Protein AF-0000000081035512 (afdb_homodimer)

Foldseek 3Di:
DQAAQADDDDQFDPVLLVVLCVLCVVLVVPQQVSLLVLLLVLCQVPVVQCVLPVLCPPPHDSVSLSPDPVNSVVSNVVSVLVVQLSVCSVPVVSNLVSLLVVLVCCCPPRNGDLVSLSSSLQSVCCSRPNPDPSSSNSSNSSSNSSVVND/DQAAQADDDDQFDPVLLVVLCVLLVVLVVPQQVSLLVLLLVLCQVPVVQCVLPVVCPPPHDSVSLSPDPVNSVVSNVVSVLVVQLSVCSVPVPSNLVSLLVVLCCCCPPRNGDLVSLSSSLQSVCCSRPNPDPSSSNSSNSSSNSSVVND

InterPro domains:
  IPR000971 Globin [PF00042] (37-129)
  IPR000971 Globin [PS01033] (11-150)
  IPR009050 Globin-like superfamily [SSF46458] (9-150)
  IPR012292 Globin/Protoglobin [G3DSA:1.10.490.10] (2-150)
  IPR013314 Globin, lamprey/hagfish type [PR01906] (2-17)
  IPR013314 Globin, lamprey/hagfish type [PR01906] (19-32)
  IPR013314 Globin, lamprey/hagfish type [PR01906] (41-57)
  IPR013314 Globin, lamprey/hagfish type [PR01906] (65-80)
  IPR013314 Globin, lamprey/hagfish type [PR01906] (81-99)
  IPR013314 Globin, lamprey/hagfish type [PR01906] (102-120)
  IPR013314 Globin, lamprey/hagfish type [PR01906] (131-150)
  IPR013314 Globin, lamprey/hagfish type [PTHR46783] (10-129)

Solvent-accessible surface area (backbone atoms only — not comparable to full-atom values): 16268 Å² total; per-residue (Å²): 104,84,71,44,51,66,83,84,76,81,80,80,48,74,69,42,49,53,51,42,52,62,45,43,47,67,47,57,77,38,37,72,62,44,17,36,51,51,49,42,51,39,41,72,74,38,58,77,62,46,74,64,33,73,89,52,62,90,53,86,44,66,68,51,42,69,70,32,67,68,47,45,52,51,16,45,54,52,46,48,52,51,48,50,42,66,73,21,68,90,36,62,67,60,34,47,52,57,37,31,52,52,17,38,46,40,40,71,73,54,60,50,67,72,69,52,50,54,55,46,38,50,51,48,33,51,73,54,43,63,88,37,52,54,48,29,49,52,42,17,53,51,28,22,47,27,53,71,46,80,104,84,70,46,50,69,84,82,76,81,80,79,48,72,68,41,48,52,51,41,51,60,46,43,47,66,46,57,76,38,37,72,62,43,16,35,51,51,48,43,51,40,41,71,76,36,59,76,61,44,74,64,34,74,88,51,62,90,53,84,44,66,67,52,42,71,70,30,67,66,47,46,53,50,14,44,53,52,46,48,53,51,48,51,42,65,73,22,67,90,37,61,67,62,34,48,52,55,36,32,55,52,17,39,46,40,40,72,74,53,59,48,69,72,68,52,50,54,53,46,39,48,50,48,33,51,72,56,43,62,87,38,54,53,47,28,48,52,41,17,52,52,27,23,47,28,52,74,45,81

Secondary structure (DSSP, 8-state):
----SSS--PPPPHHHHHHHHHHHHHHHHTHHHHHHHHHHHHHHH-GGGGGG-GGGTT--SHHHHHH-HHHHHHHHHHHHHHHHHHHTTT-HHHHHHHHHHHHHHIIIII---THHHHHHHHHHHHHHHTT-HHHHHHHHHHHHHHHHT-/----SSS--PPPPHHHHHHHHHHHHHHHHTHHHHHHHHHHHHHHH-GGGGGG-GGGTT--SHHHHHH-HHHHHHHHHHHHHHHHHHHTTT-HHHHHHHHHHHHHHIIIII---THHHHHHHHHHHHHHHTT-HHHHHHHHHHHHHHHHT-

Structure (mmCIF, N/CA/C/O backbone):
data_AF-0000000081035512-model_v1
#
loop_
_entity.id
_entity.type
_entity.pdbx_description
1 polymer Globin
#
loop_
_atom_site.group_PDB
_atom_site.id
_atom_site.type_symbol
_atom_site.label_atom_id
_atom_site.label_alt_id
_atom_site.label_comp_id
_atom_site.label_asym_id
_atom_site.label_entity_id
_atom_site.label_seq_id
_atom_site.pdbx_PDB_ins_code
_atom_site.Cartn_x
_atom_site.Cartn_y
_atom_site.Cartn_z
_atom_site.occupancy
_atom_site.B_iso_or_equiv
_atom_site.auth_seq_id
_atom_site.auth_comp_id
_atom_site.auth_asym_id
_atom_site.auth_atom_id
_atom_site.pdbx_PDB_model_num
ATOM 1 N N . MET A 1 1 ? -5.707 25.703 12.594 1 67.69 1 MET A N 1
ATOM 2 C CA . MET A 1 1 ? -5.578 25.25 13.977 1 67.69 1 MET A CA 1
ATOM 3 C C . MET A 1 1 ? -4.434 24.266 14.125 1 67.69 1 MET A C 1
ATOM 5 O O . MET A 1 1 ? -4.125 23.516 13.188 1 67.69 1 MET A O 1
ATOM 9 N N . PRO A 1 2 ? -3.811 24.344 15.32 1 86.81 2 PRO A N 1
ATOM 10 C CA . PRO A 1 2 ? -2.725 23.391 15.5 1 86.81 2 PRO A CA 1
ATOM 11 C C . PRO A 1 2 ? -3.201 21.938 15.414 1 86.81 2 PRO A C 1
ATOM 13 O O . PRO A 1 2 ? -4.309 21.625 15.859 1 86.81 2 PRO A O 1
ATOM 16 N N . ILE A 1 3 ? -2.484 21.188 14.758 1 95.56 3 ILE A N 1
ATOM 17 C CA . ILE A 1 3 ? -2.781 19.75 14.672 1 95.56 3 ILE A CA 1
ATOM 18 C C . ILE A 1 3 ? -2.652 19.125 16.047 1 95.56 3 ILE A C 1
ATOM 20 O O . ILE A 1 3 ? -1.672 19.359 16.766 1 95.56 3 ILE A O 1
ATOM 24 N N . VAL A 1 4 ? -3.629 18.344 16.422 1 95.81 4 VAL A N 1
ATOM 25 C CA . VAL A 1 4 ? -3.635 17.703 17.734 1 95.81 4 VAL A CA 1
ATOM 26 C C . VAL A 1 4 ? -3.611 16.188 17.562 1 95.81 4 VAL A C 1
ATOM 28 O O . VAL A 1 4 ? -3.969 15.664 16.5 1 95.81 4 VAL A O 1
ATOM 31 N N . ASP A 1 5 ? -3.168 15.469 18.625 1 95.62 5 ASP A N 1
ATOM 32 C CA . ASP A 1 5 ? -3.117 14.008 18.562 1 95.62 5 ASP A CA 1
ATOM 33 C C . ASP A 1 5 ? -3.854 13.391 19.75 1 95.62 5 ASP A C 1
ATOM 35 O O . ASP A 1 5 ? -3.697 12.203 20.031 1 95.62 5 ASP A O 1
ATOM 39 N N . SER A 1 6 ? -4.523 14.211 20.5 1 94.25 6 SER A N 1
ATOM 40 C CA . SER A 1 6 ? -5.352 13.758 21.609 1 94.25 6 SER A CA 1
ATOM 41 C C . SER A 1 6 ? -6.672 14.516 21.656 1 94.25 6 SER A C 1
ATOM 43 O O . SER A 1 6 ? -6.816 15.562 21.016 1 94.25 6 SER A O 1
ATOM 45 N N . GLY A 1 7 ? -7.574 13.852 22.266 1 93.19 7 GLY A N 1
ATOM 46 C CA . GLY A 1 7 ? -8.891 14.469 22.297 1 93.19 7 GLY A CA 1
ATOM 47 C C . GLY A 1 7 ? -9.758 14.094 21.109 1 93.19 7 GLY A C 1
ATOM 48 O O . GLY A 1 7 ? -9.719 12.953 20.641 1 93.19 7 GLY A O 1
ATOM 49 N N . SER A 1 8 ? -10.695 14.984 20.766 1 91.06 8 SER A N 1
ATOM 50 C CA . SER A 1 8 ? -11.594 14.781 19.641 1 91.06 8 SER A CA 1
ATOM 51 C C . SER A 1 8 ? -11.734 16.047 18.797 1 91.06 8 SER A C 1
ATOM 53 O O . SER A 1 8 ? -11.5 17.156 19.297 1 91.06 8 SER A O 1
ATOM 55 N N . VAL A 1 9 ? -11.898 15.781 17.562 1 90.31 9 VAL A N 1
ATOM 56 C CA . VAL A 1 9 ? -12.227 16.891 16.688 1 90.31 9 VAL A CA 1
ATOM 57 C C . VAL A 1 9 ? -13.625 16.703 16.094 1 90.31 9 VAL A C 1
ATOM 59 O O . VAL A 1 9 ? -14.133 15.57 16.062 1 90.31 9 VAL A O 1
ATOM 62 N N . ALA A 1 10 ? -14.219 17.859 15.734 1 92.19 10 ALA A N 1
ATOM 63 C CA . ALA A 1 10 ? -15.539 17.781 15.109 1 92.19 10 ALA A CA 1
ATOM 64 C C . ALA A 1 10 ? -15.484 17 13.797 1 92.19 10 ALA A C 1
ATOM 66 O O . ALA A 1 10 ? -14.453 17 13.117 1 92.19 10 ALA A O 1
ATOM 67 N N . PRO A 1 11 ? -16.625 16.375 13.461 1 93.94 11 PRO A N 1
ATOM 68 C CA . PRO A 1 11 ? -16.656 15.703 12.156 1 93.94 11 PRO A CA 1
ATOM 69 C C . PRO A 1 11 ? -16.469 16.688 10.992 1 93.94 11 PRO A C 1
ATOM 71 O O . PRO A 1 11 ? -16.844 17.859 11.102 1 93.94 11 PRO A O 1
ATOM 74 N N . LEU A 1 12 ? -15.922 16.188 9.992 1 96.94 12 LEU A N 1
ATOM 75 C CA . LEU A 1 12 ? -15.773 17 8.789 1 96.94 12 LEU A CA 1
ATOM 76 C C . LEU A 1 12 ? -17.141 17.266 8.141 1 96.94 12 LEU A C 1
ATOM 78 O O . LEU A 1 12 ? -17.953 16.344 8.008 1 96.94 12 LEU A O 1
ATOM 82 N N . SER A 1 13 ? -17.359 18.5 7.793 1 97.25 13 SER A N 1
ATOM 83 C CA . SER A 1 13 ? -18.547 18.812 7.027 1 97.25 13 SER A CA 1
ATOM 84 C C . SER A 1 13 ? -18.422 18.375 5.578 1 97.25 13 SER A C 1
ATOM 86 O O . SER A 1 13 ? -17.312 18.062 5.113 1 97.25 13 SER A O 1
ATOM 88 N N . ALA A 1 14 ? -19.547 18.344 4.879 1 97.5 14 ALA A N 1
ATOM 89 C CA . ALA A 1 14 ? -19.547 18 3.459 1 97.5 14 ALA A CA 1
ATOM 90 C C . ALA A 1 14 ? -18.672 18.969 2.666 1 97.5 14 ALA A C 1
ATOM 92 O O . ALA A 1 14 ? -17.953 18.562 1.749 1 97.5 14 ALA A O 1
ATOM 93 N N . ALA A 1 15 ? -18.75 20.219 3.023 1 97.94 15 ALA A N 1
ATOM 94 C CA . ALA A 1 15 ? -17.969 21.25 2.34 1 97.94 15 ALA A CA 1
ATOM 95 C C . ALA A 1 15 ? -16.484 21.047 2.594 1 97.94 15 ALA A C 1
ATOM 97 O O . ALA A 1 15 ? -15.664 21.203 1.679 1 97.94 15 ALA A O 1
ATOM 98 N N . GLU A 1 16 ? -16.094 20.781 3.77 1 97.69 16 GLU A N 1
ATOM 99 C CA . GLU A 1 16 ? -14.688 20.516 4.102 1 97.69 16 GLU A CA 1
ATOM 100 C C . GLU A 1 16 ? -14.156 19.312 3.334 1 97.69 16 GLU A C 1
ATOM 102 O O . GLU A 1 16 ? -13.055 19.344 2.787 1 97.69 16 GLU A O 1
ATOM 107 N N . LYS A 1 17 ? -14.977 18.281 3.258 1 98.19 17 LYS A N 1
ATOM 108 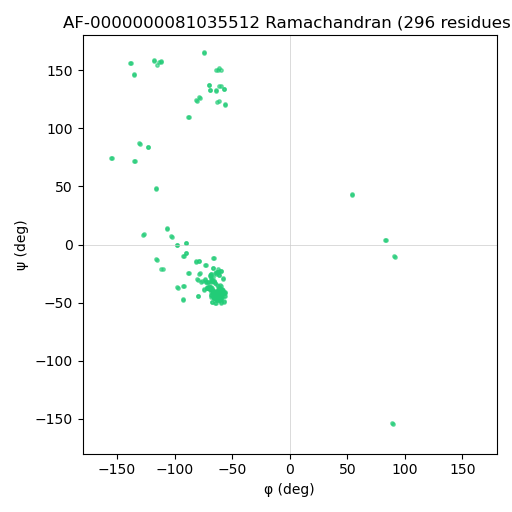C CA . LYS A 1 17 ? -14.562 17.078 2.549 1 98.19 17 LYS A CA 1
ATOM 109 C C . LYS A 1 17 ? -14.32 17.359 1.07 1 98.19 17 LYS A C 1
ATOM 111 O O . LYS A 1 17 ? -13.336 16.891 0.495 1 98.19 17 LYS A O 1
ATOM 116 N N . THR A 1 18 ? -15.188 18.078 0.516 1 98.19 18 THR A N 1
ATOM 117 C CA . THR A 1 18 ? -15.039 18.438 -0.888 1 98.19 18 THR A CA 1
ATOM 118 C C . THR A 1 18 ? -13.75 19.234 -1.107 1 98.19 18 THR A C 1
ATOM 120 O O . THR A 1 18 ? -13.008 18.969 -2.057 1 98.19 18 THR A O 1
ATOM 123 N N . LYS A 1 19 ? -13.492 20.156 -0.242 1 98.31 19 LYS A N 1
ATOM 124 C CA . LYS A 1 19 ? -12.289 20.984 -0.348 1 98.31 19 LYS A CA 1
ATOM 125 C C . LYS A 1 19 ? -11.031 20.141 -0.147 1 98.31 19 LYS A C 1
ATOM 127 O O . LYS A 1 19 ? -10.031 20.344 -0.848 1 98.31 19 LYS A O 1
ATOM 132 N N . ILE A 1 20 ? -11.062 19.266 0.793 1 98.44 20 ILE A N 1
ATOM 133 C CA . ILE A 1 20 ? -9.93 18.375 1.062 1 98.44 20 ILE A CA 1
ATOM 134 C C . ILE A 1 20 ? -9.633 17.531 -0.173 1 98.44 20 ILE A C 1
ATOM 136 O O . ILE A 1 20 ? -8.484 17.438 -0.609 1 98.44 20 ILE A O 1
ATOM 140 N N . ARG A 1 21 ? -10.672 16.953 -0.759 1 98.25 21 ARG A N 1
ATOM 141 C CA . ARG A 1 21 ? -10.492 16.141 -1.953 1 98.25 21 ARG A CA 1
ATOM 142 C C . ARG A 1 21 ? -9.914 16.969 -3.1 1 98.25 21 ARG A C 1
ATOM 144 O O . ARG A 1 21 ? -9.047 16.5 -3.832 1 98.25 21 ARG A O 1
ATOM 151 N N . SER A 1 22 ? -10.359 18.125 -3.203 1 98.38 22 SER A N 1
ATOM 152 C CA . SER A 1 22 ? -9.883 19 -4.27 1 98.38 22 SER A CA 1
ATOM 153 C C . SER A 1 22 ? -8.414 19.359 -4.078 1 98.38 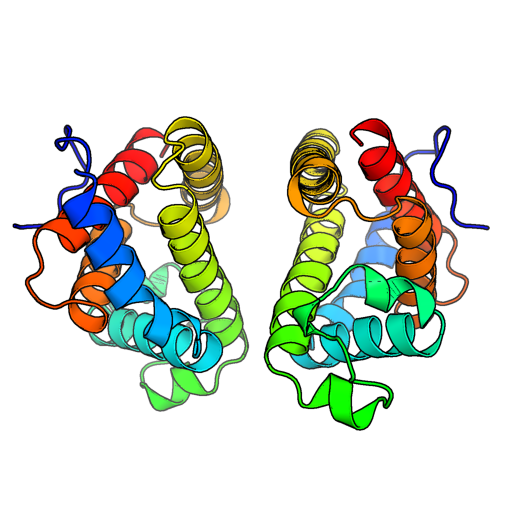22 SER A C 1
ATOM 155 O O . SER A 1 22 ? -7.652 19.422 -5.047 1 98.38 22 SER A O 1
ATOM 157 N N . ALA A 1 23 ? -8.016 19.609 -2.871 1 98.38 23 ALA A N 1
ATOM 158 C CA . ALA A 1 23 ? -6.633 19.969 -2.568 1 98.38 23 ALA A CA 1
ATOM 159 C C . ALA A 1 23 ? -5.711 18.766 -2.699 1 98.38 23 ALA A C 1
ATOM 161 O O . ALA A 1 23 ? -4.547 18.906 -3.082 1 98.38 23 ALA A O 1
ATOM 162 N N . TRP A 1 24 ? -6.203 17.594 -2.398 1 98.44 24 TRP A N 1
ATOM 163 C CA . TRP A 1 24 ? -5.41 16.359 -2.361 1 98.44 24 TRP A CA 1
ATOM 164 C C . TRP A 1 24 ? -5.207 15.805 -3.766 1 98.44 24 TRP A C 1
ATOM 166 O O . TRP A 1 24 ? -4.156 15.227 -4.062 1 98.44 24 TRP A O 1
ATOM 176 N N . ALA A 1 25 ? -6.109 16.016 -4.652 1 97.5 25 ALA A N 1
ATOM 177 C CA . ALA A 1 25 ? -6.148 15.367 -5.961 1 97.5 25 ALA A CA 1
ATOM 178 C C . ALA A 1 25 ? -4.863 15.625 -6.742 1 97.5 25 ALA A C 1
ATOM 180 O O . ALA A 1 25 ? -4.223 14.695 -7.223 1 97.5 25 ALA A O 1
ATOM 181 N N . PRO A 1 26 ? -4.398 16.875 -6.84 1 97.25 26 PRO A N 1
ATOM 182 C CA . PRO A 1 26 ? -3.164 17.109 -7.594 1 97.25 26 PRO A CA 1
ATOM 183 C C . PRO A 1 26 ? -1.937 16.5 -6.914 1 97.25 26 PRO A C 1
ATOM 185 O O . PRO A 1 26 ? -0.984 16.109 -7.594 1 97.25 26 PRO A O 1
ATOM 188 N N . VAL A 1 27 ? -1.918 16.406 -5.625 1 97.56 27 VAL A N 1
ATOM 189 C CA . VAL A 1 27 ? -0.812 15.805 -4.879 1 97.56 27 VAL A CA 1
ATOM 190 C C . VAL A 1 27 ? -0.732 14.312 -5.176 1 97.56 27 VAL A C 1
ATOM 192 O O . VAL A 1 27 ? 0.337 13.797 -5.512 1 97.56 27 VAL A O 1
ATOM 195 N N . TYR A 1 28 ? -1.875 13.695 -5.16 1 96.44 28 TYR A N 1
ATOM 196 C CA . TYR A 1 28 ? -1.886 12.242 -5.332 1 96.44 28 TYR A CA 1
ATOM 197 C C . TYR A 1 28 ? -1.725 11.867 -6.801 1 96.44 28 TYR A C 1
ATOM 199 O O . TYR A 1 28 ? -1.247 10.781 -7.121 1 96.44 28 TYR A O 1
ATOM 207 N N . SER A 1 29 ? -2.121 12.781 -7.734 1 94.69 29 SER A N 1
ATOM 208 C CA . SER A 1 29 ? -1.877 12.523 -9.148 1 94.69 29 SER A CA 1
ATOM 209 C C . SER A 1 29 ? -0.385 12.414 -9.438 1 94.69 29 SER A C 1
ATOM 211 O O . SER A 1 29 ? 0.014 11.797 -10.43 1 94.69 29 SER A O 1
ATOM 213 N N . ASN A 1 30 ? 0.429 13.023 -8.57 1 94.81 30 ASN A N 1
ATOM 214 C CA . ASN A 1 30 ? 1.885 12.93 -8.617 1 94.81 30 ASN A CA 1
ATOM 215 C C . ASN A 1 30 ? 2.443 12.242 -7.379 1 94.81 30 ASN A C 1
ATOM 217 O O . ASN A 1 30 ? 3.412 12.719 -6.781 1 94.81 30 ASN A O 1
ATOM 221 N N . TYR A 1 31 ? 1.834 11.117 -7.074 1 93.38 31 TYR A N 1
ATOM 222 C CA . TYR A 1 31 ? 2.053 10.5 -5.77 1 93.38 31 TYR A CA 1
ATOM 223 C C . TYR A 1 31 ? 3.521 10.141 -5.574 1 93.38 31 TYR A C 1
ATOM 225 O O . TYR A 1 31 ? 4.059 10.281 -4.473 1 93.38 31 TYR A O 1
ATOM 233 N N . GLU A 1 32 ? 4.258 9.719 -6.664 1 91.88 32 GLU A N 1
ATOM 234 C CA . GLU A 1 32 ? 5.652 9.312 -6.523 1 91.88 32 GLU A CA 1
ATOM 235 C C . GLU A 1 32 ? 6.527 10.484 -6.09 1 91.88 32 GLU A C 1
ATOM 237 O O . GLU A 1 32 ? 7.25 10.383 -5.094 1 91.88 32 GLU A O 1
ATOM 242 N N . THR A 1 33 ? 6.375 11.57 -6.816 1 94.31 33 THR A N 1
ATOM 243 C CA . THR A 1 33 ? 7.191 12.742 -6.52 1 94.31 33 THR A CA 1
ATOM 244 C C . THR A 1 33 ? 6.699 13.438 -5.254 1 94.31 33 THR A C 1
ATOM 246 O O . THR A 1 33 ? 7.5 13.836 -4.41 1 94.31 33 THR A O 1
ATOM 249 N N . SER A 1 34 ? 5.395 13.5 -5.062 1 96.94 34 SER A N 1
ATOM 250 C CA . SER A 1 34 ? 4.82 14.172 -3.902 1 96.94 34 SER A CA 1
ATOM 251 C C . SER A 1 34 ? 5.176 13.445 -2.609 1 96.94 34 SER A C 1
ATOM 253 O O . SER A 1 34 ? 5.523 14.078 -1.61 1 96.94 34 SER A O 1
ATOM 255 N N . GLY A 1 35 ? 5.098 12.156 -2.668 1 97.5 35 GLY A N 1
ATOM 256 C CA . GLY A 1 35 ? 5.449 11.375 -1.493 1 97.5 35 GLY A CA 1
ATOM 257 C C . GLY A 1 35 ? 6.891 11.57 -1.059 1 97.5 35 GLY A C 1
ATOM 258 O O . GLY A 1 35 ? 7.164 11.789 0.123 1 97.5 35 GLY A O 1
ATOM 259 N N . VAL A 1 36 ? 7.738 11.531 -1.995 1 97 36 VAL A N 1
ATOM 260 C CA . VAL A 1 36 ? 9.156 11.695 -1.7 1 97 36 VAL A CA 1
ATOM 261 C C . VAL A 1 36 ? 9.414 13.102 -1.163 1 97 36 VAL A C 1
ATOM 263 O O . VAL A 1 36 ? 10.117 13.273 -0.163 1 97 36 VAL A O 1
ATOM 266 N N . ASP A 1 37 ? 8.828 14.07 -1.786 1 97.5 37 ASP A N 1
ATOM 267 C CA . ASP A 1 37 ? 9.008 15.453 -1.349 1 97.5 37 ASP A CA 1
ATOM 268 C C . ASP A 1 37 ? 8.539 15.641 0.093 1 97.5 37 ASP A C 1
ATOM 270 O O . ASP A 1 37 ? 9.211 16.297 0.889 1 97.5 37 ASP A O 1
ATOM 274 N N . ILE A 1 38 ? 7.465 15.07 0.442 1 98 38 ILE A N 1
ATOM 275 C CA . ILE A 1 38 ? 6.906 15.172 1.786 1 98 38 ILE A CA 1
ATOM 276 C C . ILE A 1 38 ? 7.848 14.516 2.789 1 98 38 ILE A C 1
ATOM 278 O O . ILE A 1 38 ? 8.18 15.102 3.82 1 98 38 ILE A O 1
ATOM 282 N N . LEU A 1 39 ? 8.312 13.359 2.449 1 97.62 39 LEU A N 1
ATOM 283 C CA . LEU A 1 39 ? 9.164 12.625 3.379 1 97.62 39 LEU A CA 1
ATOM 284 C C . LEU A 1 39 ? 10.523 13.305 3.525 1 97.62 39 LEU A C 1
ATOM 286 O O . LEU A 1 39 ? 11.062 13.398 4.633 1 97.62 39 LEU A O 1
ATOM 290 N N . VAL A 1 40 ? 11 13.812 2.492 1 97.31 40 VAL A N 1
ATOM 291 C CA . VAL A 1 40 ? 12.273 14.523 2.525 1 97.31 40 VAL A CA 1
ATOM 292 C C . VAL A 1 40 ? 12.141 15.781 3.375 1 97.31 40 VAL A C 1
ATOM 294 O O . VAL A 1 40 ? 12.992 16.062 4.215 1 97.31 40 VAL A O 1
ATOM 297 N N . LYS A 1 41 ? 11.102 16.5 3.172 1 97.25 41 LYS A N 1
ATOM 298 C CA . LYS A 1 41 ? 10.852 17.688 3.98 1 97.25 41 LYS A CA 1
ATOM 299 C C . LYS A 1 41 ? 10.719 17.328 5.457 1 97.25 41 LYS A C 1
ATOM 301 O O . LYS A 1 41 ? 11.219 18.062 6.324 1 97.25 41 LYS A O 1
ATOM 306 N N . PHE A 1 42 ? 10.125 16.25 5.742 1 97.5 42 PHE A N 1
ATOM 307 C CA . PHE A 1 42 ? 9.977 15.773 7.109 1 97.5 42 PHE A CA 1
ATOM 308 C C . PHE A 1 42 ? 11.344 15.523 7.746 1 97.5 42 PHE A C 1
ATOM 310 O O . PHE A 1 42 ? 11.633 16.047 8.828 1 97.5 42 PHE A O 1
ATOM 317 N N . PHE A 1 43 ? 12.211 14.875 7.062 1 96.44 43 PHE A N 1
ATOM 318 C CA . PHE A 1 43 ? 13.5 14.516 7.637 1 96.44 43 PHE A CA 1
ATOM 319 C C . PHE A 1 43 ? 14.43 15.727 7.684 1 96.44 43 PHE A C 1
ATOM 321 O O . PHE A 1 43 ? 15.258 15.844 8.586 1 96.44 43 PHE A O 1
ATOM 328 N N . THR A 1 44 ? 14.258 16.578 6.734 1 94.31 44 THR A N 1
ATOM 329 C CA . THR A 1 44 ? 15.094 17.781 6.742 1 94.31 44 THR A CA 1
ATOM 330 C C . THR A 1 44 ? 14.672 18.719 7.871 1 94.31 44 THR A C 1
ATOM 332 O O . THR A 1 44 ? 15.523 19.391 8.477 1 94.31 44 THR A O 1
ATOM 335 N N . SER A 1 45 ? 13.461 18.75 8.195 1 94.12 45 SER A N 1
ATOM 336 C CA . SER A 1 45 ? 12.969 19.625 9.25 1 94.12 45 SER A CA 1
ATOM 337 C C . SER A 1 45 ? 13.062 18.969 10.617 1 94.12 45 SER A C 1
ATOM 339 O O . SER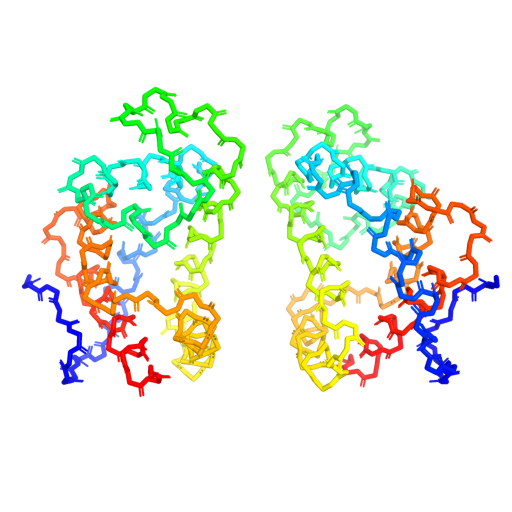 A 1 45 ? 13.078 19.641 11.648 1 94.12 45 SER A O 1
ATOM 341 N N . THR A 1 46 ? 13.07 17.688 10.656 1 95.25 46 THR A N 1
ATOM 342 C CA . THR A 1 46 ? 13.117 16.906 11.891 1 95.25 46 THR A CA 1
ATOM 343 C C . THR A 1 46 ? 14.133 15.781 11.789 1 95.25 46 THR A C 1
ATOM 345 O O . THR A 1 46 ? 13.766 14.602 11.812 1 95.25 46 THR A O 1
ATOM 348 N N . PRO A 1 47 ? 15.438 16.078 11.797 1 93.56 47 PRO A N 1
ATOM 349 C CA . PRO A 1 47 ? 16.469 15.062 11.586 1 93.56 47 PRO A CA 1
ATOM 350 C C . PRO A 1 47 ? 16.453 13.977 12.656 1 93.56 47 PRO A C 1
ATOM 352 O O . PRO A 1 47 ? 16.797 12.828 12.375 1 93.56 47 PRO A O 1
ATOM 355 N N . ALA A 1 48 ? 15.977 14.297 13.852 1 93.81 48 ALA A N 1
ATOM 356 C CA . ALA A 1 48 ? 15.938 13.344 14.953 1 93.81 48 ALA A CA 1
ATOM 357 C C . ALA A 1 48 ? 15.016 12.164 14.633 1 93.81 48 ALA A C 1
ATOM 359 O O . ALA A 1 48 ? 15.219 11.055 15.133 1 93.81 48 ALA A O 1
ATOM 360 N N . ALA A 1 49 ? 14.078 12.367 13.734 1 93.75 49 ALA A N 1
ATOM 361 C CA . ALA A 1 49 ? 13.125 11.32 13.367 1 93.75 49 ALA A CA 1
ATOM 362 C C . ALA A 1 49 ? 13.82 10.188 12.609 1 93.75 49 ALA A C 1
ATOM 364 O O . ALA A 1 49 ? 13.367 9.047 12.633 1 93.75 49 ALA A O 1
ATOM 365 N N . GLN A 1 50 ? 14.891 10.492 11.984 1 92.75 50 GLN A N 1
ATOM 366 C CA . GLN A 1 50 ? 15.586 9.523 11.133 1 92.75 50 GLN A CA 1
ATOM 367 C C . GLN A 1 50 ? 16.172 8.383 11.961 1 92.75 50 GLN A C 1
ATOM 369 O O . GLN A 1 50 ? 16.484 7.316 11.43 1 92.75 50 GLN A O 1
ATOM 374 N N . GLU A 1 51 ? 16.344 8.609 13.25 1 91.94 51 GLU A N 1
ATOM 375 C CA . GLU A 1 51 ? 16.906 7.598 14.141 1 91.94 51 GLU A CA 1
ATOM 376 C C . GLU A 1 51 ? 16.031 6.344 14.18 1 91.94 51 GLU A C 1
ATOM 378 O O . GLU A 1 51 ? 16.531 5.25 14.469 1 91.94 51 GLU A O 1
ATOM 383 N N . PHE A 1 52 ? 14.773 6.504 13.836 1 91.94 52 PHE A N 1
ATOM 384 C CA . PHE A 1 52 ? 13.836 5.387 13.891 1 91.94 52 PHE A CA 1
ATOM 385 C C . PHE A 1 52 ? 13.812 4.637 12.562 1 91.94 52 PHE A C 1
ATOM 387 O O . PHE A 1 52 ? 13.094 3.646 12.422 1 91.94 52 PHE A O 1
ATOM 394 N N . PHE A 1 53 ? 14.617 5.066 11.633 1 93 53 PHE A N 1
ATOM 395 C CA . PHE A 1 53 ? 14.672 4.461 10.305 1 93 53 PHE A CA 1
ATOM 396 C C . PHE A 1 53 ? 16.094 3.992 9.984 1 93 53 PHE A C 1
ATOM 398 O O . PHE A 1 53 ? 16.797 4.633 9.211 1 93 53 PHE A O 1
ATOM 405 N N . PRO A 1 54 ? 16.406 2.85 10.422 1 91.19 54 PRO A N 1
ATOM 406 C CA . PRO A 1 54 ? 17.797 2.375 10.258 1 91.19 54 PRO A CA 1
ATOM 407 C C . PRO A 1 54 ? 18.234 2.348 8.797 1 91.19 54 PRO A C 1
ATOM 409 O O . PRO A 1 54 ? 19.406 2.562 8.508 1 91.19 54 PRO A O 1
ATOM 412 N N . LYS A 1 55 ? 17.391 2.16 7.93 1 89.75 55 LYS A N 1
ATOM 413 C CA . LYS A 1 55 ? 17.734 2.074 6.512 1 89.75 55 LYS A CA 1
ATOM 414 C C . LYS A 1 55 ? 18.094 3.447 5.945 1 89.75 55 LYS A C 1
ATOM 416 O O . LYS A 1 55 ? 18.625 3.551 4.84 1 89.75 55 LYS A O 1
ATOM 421 N N . PHE A 1 56 ? 17.703 4.438 6.672 1 92.19 56 PHE A N 1
ATOM 422 C CA . PHE A 1 56 ? 17.938 5.793 6.191 1 92.19 56 PHE A CA 1
ATOM 423 C C . PHE A 1 56 ? 19.188 6.383 6.836 1 92.19 56 PHE A C 1
ATOM 425 O O . PHE A 1 56 ? 19.562 7.523 6.551 1 92.19 56 PHE A O 1
ATOM 432 N N . LYS A 1 57 ? 19.797 5.625 7.668 1 87.62 57 LYS A N 1
ATOM 433 C CA . LYS A 1 57 ? 20.969 6.109 8.406 1 87.62 57 LYS A CA 1
ATOM 434 C C . LYS A 1 57 ? 22.062 6.586 7.457 1 87.62 57 LYS A C 1
ATOM 436 O O . LYS A 1 57 ? 22.344 5.93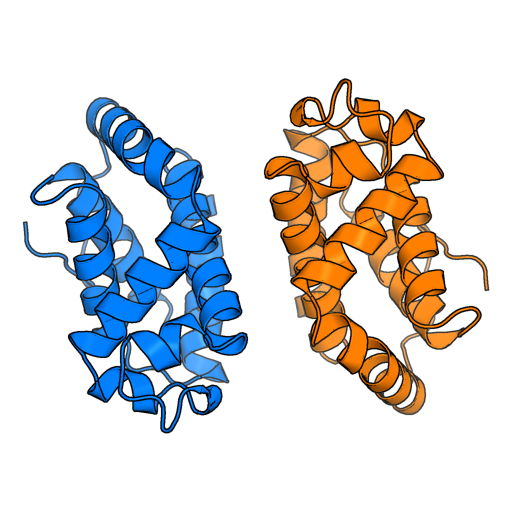4 6.449 1 87.62 57 LYS A O 1
ATOM 441 N N . GLY A 1 58 ? 22.578 7.781 7.824 1 88 58 GLY A N 1
ATOM 442 C CA . GLY A 1 58 ? 23.703 8.312 7.078 1 88 58 GLY A CA 1
ATOM 443 C C . GLY A 1 58 ? 23.297 9.195 5.918 1 88 58 GLY A C 1
ATOM 444 O O . GLY A 1 58 ? 24.141 9.844 5.293 1 88 58 GLY A O 1
ATOM 445 N N . MET A 1 59 ? 22.094 9.188 5.664 1 91.5 59 MET A N 1
ATOM 446 C CA . MET A 1 59 ? 21.594 10.102 4.641 1 91.5 59 MET A CA 1
ATOM 447 C C . MET A 1 59 ? 21.234 11.453 5.246 1 91.5 59 MET A C 1
ATOM 449 O O . MET A 1 59 ? 20.203 11.594 5.914 1 91.5 59 MET A O 1
ATOM 453 N N . THR A 1 60 ? 21.984 12.453 4.953 1 85.81 60 THR A N 1
ATOM 454 C CA . THR A 1 60 ? 21.828 13.703 5.703 1 85.81 60 THR A CA 1
ATOM 455 C C . THR A 1 60 ? 21.359 14.828 4.793 1 85.81 60 THR A C 1
ATOM 457 O O . THR A 1 60 ? 20.953 15.891 5.27 1 85.81 60 THR A O 1
ATOM 460 N N . THR A 1 61 ? 21.422 14.586 3.48 1 91.94 61 THR A N 1
ATOM 461 C CA . THR A 1 61 ? 21.016 15.648 2.564 1 91.94 61 THR A CA 1
ATOM 462 C C . THR A 1 61 ? 19.734 15.258 1.832 1 91.94 61 THR A C 1
ATOM 464 O O . THR A 1 61 ? 19.422 14.078 1.683 1 91.94 61 THR A O 1
ATOM 467 N N . ALA A 1 62 ? 19.062 16.297 1.363 1 92.75 62 ALA A N 1
ATOM 468 C CA . ALA A 1 62 ? 17.859 16.078 0.575 1 92.75 62 ALA A CA 1
ATOM 469 C C . ALA A 1 62 ? 18.141 15.234 -0.664 1 92.75 62 ALA A C 1
ATOM 471 O O . ALA A 1 62 ? 17.359 14.359 -1.029 1 92.75 62 ALA A O 1
ATOM 472 N N . ASP A 1 63 ? 19.234 15.492 -1.236 1 94.12 63 ASP A N 1
ATOM 473 C CA . ASP A 1 63 ? 19.609 14.781 -2.453 1 94.12 63 ASP A CA 1
ATOM 474 C C . ASP A 1 63 ? 19.828 13.297 -2.176 1 94.12 63 ASP A C 1
ATOM 476 O O . ASP A 1 63 ? 19.406 12.445 -2.959 1 94.12 63 ASP A O 1
ATOM 480 N N . GLN A 1 64 ? 20.484 13.023 -1.105 1 93.5 64 GLN A N 1
ATOM 481 C CA . GLN A 1 64 ? 20.703 11.641 -0.71 1 93.5 64 GLN A CA 1
ATOM 482 C C . GLN A 1 64 ? 19.375 10.93 -0.447 1 93.5 64 GLN A C 1
ATOM 484 O O . GLN A 1 64 ? 19.156 9.805 -0.918 1 93.5 64 GLN A O 1
ATOM 489 N N . LEU A 1 65 ? 18.547 11.602 0.189 1 95.25 65 LEU A N 1
ATOM 490 C CA . LEU A 1 65 ? 17.25 11.031 0.53 1 95.25 65 LEU A CA 1
ATOM 491 C C . LEU A 1 65 ? 16.422 10.773 -0.725 1 95.25 65 LEU A C 1
ATOM 493 O O . LEU A 1 65 ? 15.836 9.695 -0.878 1 95.25 65 LEU A O 1
ATOM 497 N N . LYS A 1 66 ? 16.484 11.656 -1.64 1 94.31 66 LYS A N 1
ATOM 498 C CA . LYS A 1 66 ? 15.672 11.555 -2.852 1 94.31 66 LYS A CA 1
ATOM 499 C C . LYS A 1 66 ? 16.141 10.398 -3.727 1 94.31 66 LYS A C 1
ATOM 501 O O . LYS A 1 66 ? 15.328 9.789 -4.438 1 94.31 66 LYS A O 1
ATOM 506 N N . LYS A 1 67 ? 17.359 10.031 -3.627 1 91.56 67 LYS A N 1
ATOM 507 C CA . LYS A 1 67 ? 17.938 9.023 -4.504 1 91.56 67 LYS A CA 1
ATOM 508 C C . LYS A 1 67 ? 17.828 7.629 -3.887 1 91.56 67 LYS A C 1
ATOM 510 O O . LYS A 1 67 ? 18.078 6.625 -4.555 1 91.56 67 LYS A O 1
ATOM 515 N N . SER A 1 68 ? 17.438 7.586 -2.643 1 93.06 68 SER A N 1
ATOM 516 C CA . SER A 1 68 ? 17.359 6.316 -1.929 1 93.06 68 SER A CA 1
ATOM 517 C C . SER A 1 68 ? 16.094 5.551 -2.305 1 93.06 68 SER A C 1
ATOM 519 O O . SER A 1 68 ? 14.984 6.074 -2.168 1 93.06 68 SER A O 1
ATOM 521 N N . ALA A 1 69 ? 16.266 4.309 -2.717 1 90.81 69 ALA A N 1
ATOM 522 C CA . ALA A 1 69 ? 15.133 3.447 -3.047 1 90.81 69 ALA A CA 1
ATOM 523 C C . ALA A 1 69 ? 14.289 3.16 -1.811 1 90.81 69 ALA A C 1
ATOM 525 O O . ALA A 1 69 ? 13.062 3.068 -1.899 1 90.81 69 ALA A O 1
ATOM 526 N N . ASP A 1 70 ? 14.898 3.078 -0.659 1 92.31 70 ASP A N 1
ATOM 527 C CA . ASP A 1 70 ? 14.188 2.818 0.591 1 92.31 70 ASP A CA 1
ATOM 528 C C . ASP A 1 70 ? 13.297 4 0.972 1 92.31 70 ASP A C 1
ATOM 530 O O . ASP A 1 70 ? 12.172 3.811 1.433 1 92.31 70 ASP A O 1
ATOM 534 N N . VAL A 1 71 ? 13.867 5.113 0.757 1 94.19 71 VAL A N 1
ATOM 535 C CA . VAL A 1 71 ? 13.094 6.312 1.066 1 94.19 71 VAL A CA 1
ATOM 536 C C . VAL A 1 71 ? 11.898 6.414 0.122 1 94.19 71 VAL A C 1
ATOM 538 O O . VAL A 1 71 ? 10.781 6.676 0.559 1 94.19 71 VAL A O 1
ATOM 541 N N . ARG A 1 72 ? 12.102 6.172 -1.123 1 93.19 72 ARG A N 1
ATOM 542 C CA . ARG A 1 72 ? 11.023 6.227 -2.107 1 93.19 72 ARG A CA 1
ATOM 543 C C . ARG A 1 72 ? 9.938 5.211 -1.781 1 93.19 72 ARG A C 1
ATOM 545 O O . ARG A 1 72 ? 8.75 5.527 -1.841 1 93.19 72 ARG A O 1
ATOM 552 N N . TRP A 1 73 ? 10.352 4.082 -1.419 1 93.25 73 TRP A N 1
ATOM 553 C CA . TRP A 1 73 ? 9.414 3.023 -1.051 1 93.25 73 TRP A CA 1
ATOM 554 C C . TRP A 1 73 ? 8.555 3.445 0.138 1 93.25 73 TRP A C 1
ATOM 556 O O . TRP A 1 73 ? 7.332 3.295 0.113 1 93.25 73 TRP A O 1
ATOM 566 N N . HIS A 1 74 ? 9.195 3.961 1.143 1 94.06 74 HIS A N 1
ATOM 567 C CA . HIS A 1 74 ? 8.461 4.363 2.338 1 94.06 74 HIS A CA 1
ATOM 568 C C . HIS A 1 74 ? 7.562 5.562 2.053 1 94.06 74 HIS A C 1
ATOM 570 O O . HIS A 1 74 ? 6.453 5.648 2.58 1 94.06 74 HIS A O 1
ATOM 576 N N . ALA A 1 75 ? 8.047 6.449 1.227 1 96.25 75 ALA A N 1
ATOM 577 C CA . ALA A 1 75 ? 7.254 7.605 0.831 1 96.25 75 ALA A CA 1
ATOM 578 C C . ALA A 1 75 ? 5.953 7.172 0.16 1 96.25 75 ALA A C 1
ATOM 580 O O . ALA A 1 75 ? 4.895 7.75 0.415 1 96.25 75 ALA A O 1
ATOM 581 N N . GLU A 1 76 ? 6.023 6.223 -0.606 1 94.5 76 GLU A N 1
ATOM 582 C CA . GLU A 1 76 ? 4.84 5.695 -1.281 1 94.5 76 GLU A CA 1
ATOM 583 C C . GLU A 1 76 ? 3.852 5.105 -0.281 1 94.5 76 GLU A C 1
ATOM 585 O O . GLU A 1 76 ? 2.641 5.305 -0.406 1 94.5 76 GLU A O 1
ATOM 590 N N . ARG A 1 77 ? 4.355 4.406 0.668 1 94.19 77 ARG A N 1
ATOM 591 C CA . ARG A 1 77 ? 3.496 3.838 1.7 1 94.19 77 ARG A CA 1
ATOM 592 C C . ARG A 1 77 ? 2.76 4.934 2.465 1 94.19 77 ARG A C 1
ATOM 594 O O . ARG A 1 77 ? 1.561 4.812 2.729 1 94.19 77 ARG A O 1
ATOM 601 N N . ILE A 1 78 ? 3.469 5.969 2.748 1 96.38 78 ILE A N 1
ATOM 602 C CA . ILE A 1 78 ? 2.902 7.062 3.529 1 96.38 78 ILE A CA 1
ATOM 603 C C . ILE A 1 78 ? 1.817 7.77 2.717 1 96.38 78 ILE A C 1
ATOM 605 O O . ILE A 1 78 ? 0.708 7.988 3.211 1 96.38 78 ILE A O 1
ATOM 609 N N . ILE A 1 79 ? 2.145 8.109 1.476 1 97.19 79 ILE A N 1
ATOM 610 C CA . ILE A 1 79 ? 1.2 8.898 0.691 1 97.19 79 ILE A CA 1
ATOM 611 C C . ILE A 1 79 ? -0.04 8.062 0.382 1 97.19 79 ILE A C 1
ATOM 613 O O . ILE A 1 79 ? -1.152 8.594 0.324 1 97.19 79 ILE A O 1
ATOM 617 N N . ASN A 1 80 ? 0.122 6.781 0.247 1 95.12 80 ASN A N 1
ATOM 618 C CA . ASN A 1 80 ? -1.022 5.906 0.021 1 95.12 80 ASN A CA 1
ATOM 619 C C . ASN A 1 80 ? -1.877 5.766 1.277 1 95.12 80 ASN A C 1
ATOM 621 O O . ASN A 1 80 ? -3.102 5.66 1.19 1 95.12 80 ASN A O 1
ATOM 625 N N . ALA A 1 81 ? -1.212 5.723 2.465 1 95.62 81 ALA A N 1
ATOM 626 C CA . ALA A 1 81 ? -1.967 5.695 3.715 1 95.62 81 ALA A CA 1
ATOM 627 C C . ALA A 1 81 ? -2.812 6.957 3.875 1 95.62 81 ALA A C 1
ATOM 629 O O . ALA A 1 81 ? -3.969 6.887 4.297 1 95.62 81 ALA A O 1
ATOM 630 N N . VAL A 1 82 ? -2.25 8.047 3.504 1 97.81 82 VAL A N 1
ATOM 631 C CA . VAL A 1 82 ? -2.996 9.305 3.574 1 97.81 82 VAL A CA 1
ATOM 632 C C . VAL A 1 82 ? -4.117 9.297 2.539 1 97.81 82 VAL A C 1
ATOM 634 O O . VAL A 1 82 ? -5.234 9.734 2.822 1 97.81 82 VAL A O 1
ATOM 637 N N . ASN A 1 83 ? -3.83 8.844 1.357 1 96.81 83 ASN A N 1
ATOM 638 C CA . ASN A 1 83 ? -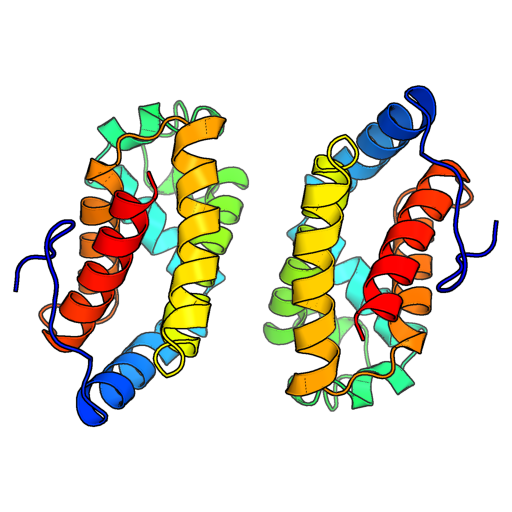4.859 8.727 0.331 1 96.81 83 ASN A CA 1
ATOM 639 C C . ASN A 1 83 ? -6.02 7.848 0.795 1 96.81 83 ASN A C 1
ATOM 641 O O . ASN A 1 83 ? -7.184 8.164 0.533 1 96.81 83 ASN A O 1
ATOM 645 N N . ASP A 1 84 ? -5.703 6.758 1.451 1 94.25 84 ASP A N 1
ATOM 646 C CA . ASP A 1 84 ? -6.742 5.883 1.988 1 94.25 84 ASP A CA 1
ATOM 647 C C . ASP A 1 84 ? -7.629 6.629 2.984 1 94.25 84 ASP A C 1
ATOM 649 O O . ASP A 1 84 ? -8.852 6.453 2.986 1 94.25 84 ASP A O 1
ATOM 653 N N . ALA A 1 85 ? -7.031 7.434 3.797 1 96.31 85 ALA A N 1
ATOM 654 C CA . ALA A 1 85 ? -7.797 8.234 4.746 1 96.31 85 ALA A CA 1
ATOM 655 C C . ALA A 1 85 ? -8.695 9.234 4.023 1 96.31 85 ALA A C 1
ATOM 657 O O . ALA A 1 85 ? -9.875 9.367 4.348 1 96.31 85 ALA A O 1
ATOM 658 N N . VAL A 1 86 ? -8.164 9.906 3.014 1 97.19 86 VAL A N 1
ATOM 659 C CA . VAL A 1 86 ? -8.906 10.898 2.25 1 97.19 86 VAL A CA 1
ATOM 660 C C . VAL A 1 86 ? -10.102 10.242 1.568 1 97.19 86 VAL A C 1
ATOM 662 O O . VAL A 1 86 ? -11.203 10.797 1.555 1 97.19 86 VAL A O 1
ATOM 665 N N . THR A 1 87 ? -9.914 9.031 1.098 1 93.94 87 THR A N 1
ATOM 666 C CA . THR A 1 87 ? -10.961 8.344 0.344 1 93.94 87 THR A CA 1
ATOM 667 C C . THR A 1 87 ? -11.984 7.715 1.287 1 93.94 87 THR A C 1
ATOM 669 O O . THR A 1 87 ? -13.07 7.328 0.861 1 93.94 87 THR A O 1
ATOM 672 N N . SER A 1 88 ? -11.609 7.617 2.549 1 94 88 SER A N 1
ATOM 673 C CA . SER A 1 88 ? -12.5 6.953 3.5 1 94 88 SER A CA 1
ATOM 674 C C . SER A 1 88 ? -13.172 7.965 4.422 1 94 88 SER A C 1
ATOM 676 O O . SER A 1 88 ? -13.734 7.59 5.457 1 94 88 SER A O 1
ATOM 678 N N . MET A 1 89 ? -13.102 9.188 4.098 1 96 89 MET A N 1
ATOM 679 C CA . MET A 1 89 ? -13.625 10.234 4.965 1 96 89 MET A CA 1
ATOM 680 C C . MET A 1 89 ? -15.117 10.047 5.207 1 96 89 MET A C 1
ATOM 682 O O . MET A 1 89 ? -15.648 10.492 6.227 1 96 89 MET A O 1
ATOM 686 N N . ASP A 1 90 ? -15.828 9.352 4.328 1 95.12 90 ASP A N 1
ATOM 687 C CA . ASP A 1 90 ? -17.266 9.133 4.461 1 95.12 90 ASP A CA 1
ATOM 688 C C . ASP A 1 90 ? -17.562 7.859 5.25 1 95.12 90 ASP A C 1
ATOM 690 O O . ASP A 1 90 ? -18.719 7.574 5.566 1 95.12 90 ASP A O 1
ATOM 694 N N . ASP A 1 91 ? -16.578 7.137 5.523 1 91.69 91 ASP A N 1
ATOM 695 C CA . ASP A 1 91 ? -16.641 5.891 6.285 1 91.69 91 ASP A CA 1
ATOM 696 C C . ASP A 1 91 ? -15.609 5.871 7.406 1 91.69 91 ASP A C 1
ATOM 698 O O . ASP A 1 91 ? -14.547 5.258 7.262 1 91.69 91 ASP A O 1
ATOM 702 N N . THR A 1 92 ? -15.992 6.41 8.531 1 86.94 92 THR A N 1
ATOM 703 C CA . THR A 1 92 ? -15.062 6.625 9.633 1 86.94 92 THR A CA 1
ATOM 704 C C . THR A 1 92 ? -14.609 5.297 10.227 1 86.94 92 THR A C 1
ATOM 706 O O . THR A 1 92 ? -13.484 5.18 10.719 1 86.94 92 THR A O 1
ATOM 709 N N . GLU A 1 93 ? -15.453 4.352 10.195 1 88.88 93 GLU A N 1
ATOM 710 C CA . GLU A 1 93 ? -15.094 3.033 10.711 1 88.88 93 GLU A CA 1
ATOM 711 C C . GLU A 1 93 ? -13.977 2.404 9.875 1 88.88 93 GLU A C 1
ATOM 713 O O . GLU A 1 93 ? -13.023 1.845 10.422 1 88.88 93 GLU A O 1
ATOM 718 N N . LYS A 1 94 ? -14.156 2.533 8.625 1 86 94 LYS A N 1
ATOM 719 C CA . LYS A 1 94 ? -13.133 2.021 7.715 1 86 94 LYS A CA 1
ATOM 720 C C . LYS A 1 94 ? -11.812 2.756 7.91 1 86 94 LYS A C 1
ATOM 722 O O . LYS A 1 94 ? -10.75 2.131 7.957 1 86 94 LYS A O 1
ATOM 727 N N . MET A 1 95 ? -11.898 4.004 8.016 1 91.5 95 MET A N 1
ATOM 728 C CA . MET A 1 95 ? -10.703 4.812 8.25 1 91.5 95 MET A CA 1
ATOM 729 C C . MET A 1 95 ? -10.008 4.406 9.547 1 91.5 95 MET A C 1
ATOM 731 O O . MET A 1 95 ? -8.789 4.219 9.57 1 91.5 95 MET A O 1
ATOM 735 N N . SER A 1 96 ? -10.766 4.195 10.547 1 92.25 96 SER A N 1
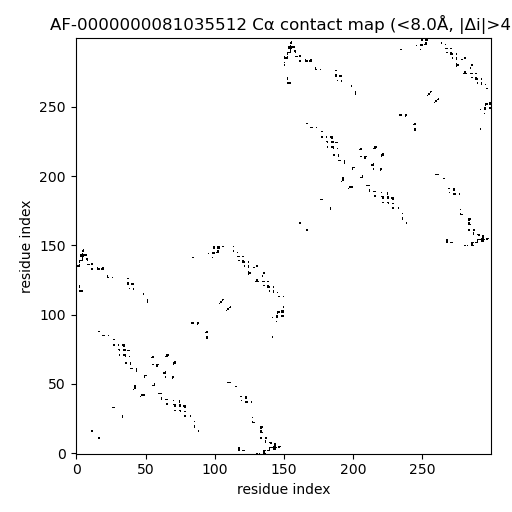ATOM 736 C CA . SER A 1 96 ? -10.242 3.848 11.859 1 92.25 96 SER A CA 1
ATOM 737 C C . SER A 1 96 ? -9.547 2.49 11.836 1 92.25 96 SER A C 1
ATOM 739 O O . SER A 1 96 ? -8.461 2.334 12.398 1 92.25 96 SER A O 1
ATOM 741 N N . MET A 1 97 ? -10.133 1.581 11.188 1 87.25 97 MET A N 1
ATOM 742 C CA . MET A 1 97 ? -9.57 0.236 11.125 1 87.25 97 MET A CA 1
ATOM 743 C C . MET A 1 97 ? -8.203 0.251 10.445 1 87.25 97 MET A C 1
ATOM 745 O O . MET A 1 97 ? -7.25 -0.341 10.953 1 87.25 97 MET A O 1
ATOM 749 N N . LYS A 1 98 ? -8.125 0.92 9.406 1 87.94 98 LYS A N 1
ATOM 750 C CA . LYS A 1 98 ? -6.875 1 8.664 1 87.94 98 LYS A CA 1
ATOM 751 C C . LYS A 1 98 ? -5.789 1.685 9.484 1 87.94 98 LYS A C 1
ATOM 753 O O . LYS A 1 98 ? -4.641 1.229 9.516 1 87.94 98 LYS A O 1
ATOM 758 N N . LEU A 1 99 ? -6.184 2.727 10.148 1 93.81 99 LEU A N 1
ATOM 759 C CA . LEU A 1 99 ? -5.211 3.5 10.914 1 93.81 99 LEU A CA 1
ATOM 760 C C . LEU A 1 99 ? -4.797 2.752 12.18 1 93.81 99 LEU A C 1
ATOM 762 O O . LEU A 1 99 ? -3.66 2.877 12.633 1 93.81 99 LEU A O 1
ATOM 766 N N . ARG A 1 100 ? -5.676 1.963 12.719 1 90.19 100 ARG A N 1
ATOM 767 C CA . ARG A 1 100 ? -5.328 1.152 13.883 1 90.19 100 ARG A CA 1
ATOM 768 C C . ARG A 1 100 ? -4.273 0.108 13.523 1 90.19 100 ARG A C 1
ATOM 770 O O . ARG A 1 100 ? -3.34 -0.126 14.289 1 90.19 100 ARG A O 1
ATOM 777 N N . ASP A 1 101 ? -4.5 -0.462 12.406 1 86.56 101 ASP A N 1
ATOM 778 C CA . ASP A 1 101 ? -3.518 -1.426 11.922 1 86.56 101 ASP A CA 1
ATOM 779 C C . ASP A 1 101 ? -2.146 -0.772 11.758 1 86.56 101 ASP A C 1
ATOM 781 O O . ASP A 1 101 ? -1.133 -1.323 12.188 1 86.56 101 ASP A O 1
ATOM 785 N N . LEU A 1 102 ? -2.1 0.357 11.188 1 91.5 102 LEU A N 1
ATOM 786 C CA . LEU A 1 102 ? -0.86 1.097 10.969 1 91.5 102 LEU A CA 1
ATOM 787 C C . LEU A 1 102 ? -0.218 1.474 12.305 1 91.5 102 LEU A C 1
ATOM 789 O O . LEU A 1 102 ? 1 1.361 12.461 1 91.5 102 LEU A O 1
ATOM 793 N N . SER A 1 103 ? -1.051 1.901 13.188 1 93.31 103 SER A N 1
ATOM 794 C CA . SER A 1 103 ? -0.569 2.264 14.516 1 93.31 103 SER A CA 1
ATOM 795 C C . SER A 1 103 ? 0.105 1.081 15.203 1 93.31 103 SER A C 1
ATOM 797 O O . SER A 1 103 ? 1.212 1.211 15.727 1 93.31 103 SER A O 1
ATOM 799 N N . GLY A 1 104 ? -0.581 -0.017 15.188 1 89.69 104 GLY A N 1
ATOM 800 C CA . GLY A 1 104 ? -0.02 -1.215 15.789 1 89.69 104 GLY A CA 1
ATOM 801 C C . GLY A 1 104 ? 1.332 -1.596 15.219 1 89.69 104 GLY A C 1
ATOM 802 O O . GLY A 1 104 ? 2.254 -1.939 15.961 1 89.69 104 GLY A O 1
ATOM 803 N N . LYS A 1 105 ? 1.505 -1.485 13.992 1 86.69 105 LYS A N 1
ATOM 804 C CA . LYS A 1 105 ? 2.77 -1.797 13.336 1 86.69 105 LYS A CA 1
ATOM 805 C C . LYS A 1 105 ? 3.869 -0.832 13.766 1 86.69 105 LYS A C 1
ATOM 807 O O . LYS A 1 105 ? 4.988 -1.252 14.07 1 86.69 105 LYS A O 1
ATOM 812 N N . HIS A 1 106 ? 3.623 0.433 13.789 1 91 106 HIS A N 1
ATOM 813 C CA . HIS A 1 106 ? 4.605 1.441 14.172 1 91 106 HIS A CA 1
ATOM 814 C C . HIS A 1 106 ? 4.988 1.312 15.641 1 91 106 HIS A C 1
ATOM 816 O O . HIS A 1 106 ? 6.133 1.568 16.016 1 91 106 HIS A O 1
ATOM 822 N N . ALA A 1 107 ? 4.02 0.849 16.453 1 89.06 107 ALA A N 1
ATOM 823 C CA . ALA A 1 107 ? 4.262 0.702 17.891 1 89.06 107 ALA A CA 1
ATOM 824 C C . ALA A 1 107 ? 5.047 -0.573 18.188 1 89.06 107 ALA A C 1
ATOM 826 O O . ALA A 1 107 ? 6.035 -0.544 18.922 1 89.06 107 ALA A O 1
ATOM 827 N N . LYS A 1 108 ? 4.703 -1.633 17.594 1 85.5 108 LYS A N 1
ATOM 828 C CA . LYS A 1 108 ? 5.223 -2.941 17.984 1 85.5 108 LYS A CA 1
ATOM 829 C C . LYS A 1 108 ? 6.469 -3.303 17.172 1 85.5 108 LYS A C 1
ATOM 831 O O . LYS A 1 108 ? 7.445 -3.811 17.734 1 85.5 108 LYS A O 1
ATOM 836 N N . SER A 1 109 ? 6.457 -2.922 16 1 80.25 109 SER A N 1
ATOM 837 C CA . SER A 1 109 ? 7.531 -3.391 15.133 1 80.25 109 SER A CA 1
ATOM 838 C C . SER A 1 109 ? 8.648 -2.355 15.023 1 80.25 109 SER A C 1
ATOM 840 O O . SER A 1 109 ? 9.828 -2.705 15.055 1 80.25 109 SER A O 1
ATOM 842 N N . PHE A 1 110 ? 8.266 -1.133 14.992 1 83.94 110 PHE A N 1
ATOM 843 C CA . PHE A 1 110 ? 9.258 -0.112 14.672 1 83.94 110 PHE A CA 1
ATOM 844 C C . PHE A 1 110 ? 9.57 0.744 15.891 1 83.94 110 PHE A C 1
ATOM 846 O O . PHE A 1 110 ? 10.586 1.445 15.922 1 83.94 110 PHE A O 1
ATOM 853 N N . GLN A 1 111 ? 8.672 0.781 16.875 1 88.44 111 GLN A N 1
ATOM 854 C CA . GLN A 1 111 ? 8.805 1.523 18.125 1 88.44 111 GLN A CA 1
ATOM 855 C C . GLN A 1 111 ? 9.109 2.996 17.859 1 88.44 111 GLN A C 1
ATOM 857 O O . GLN A 1 111 ? 10.039 3.561 18.438 1 88.44 111 GLN A O 1
ATOM 862 N N . VAL A 1 112 ? 8.422 3.547 16.922 1 91.06 112 VAL A N 1
ATOM 863 C CA . VAL A 1 112 ? 8.531 4.957 16.562 1 91.06 112 VAL A CA 1
ATOM 864 C C . VAL A 1 112 ? 7.93 5.82 17.672 1 91.06 112 VAL A C 1
ATOM 866 O O . VAL A 1 112 ? 6.902 5.465 18.25 1 91.06 112 VAL A O 1
ATOM 869 N N . ASP A 1 113 ? 8.602 6.902 18 1 93.5 113 ASP A N 1
ATOM 870 C CA . ASP A 1 113 ? 7.98 7.879 18.891 1 93.5 113 ASP A CA 1
ATOM 871 C C . ASP A 1 113 ? 6.727 8.477 18.25 1 93.5 113 ASP A C 1
ATOM 873 O O . ASP A 1 113 ? 6.789 9.062 17.172 1 93.5 113 ASP A O 1
ATOM 877 N N . PRO A 1 114 ? 5.582 8.336 18.969 1 93.12 114 PRO A N 1
ATOM 878 C CA . PRO A 1 114 ? 4.309 8.766 18.375 1 93.12 114 PRO A CA 1
ATOM 879 C C . PRO A 1 114 ? 4.242 10.273 18.156 1 93.12 114 PRO A C 1
ATOM 881 O O . PRO A 1 114 ? 3.391 10.758 17.406 1 93.12 114 PRO A O 1
ATOM 884 N N . GLN A 1 115 ? 5.148 11.031 18.703 1 93.06 115 GLN A N 1
ATOM 885 C CA . GLN A 1 115 ? 5.141 12.477 18.516 1 93.06 115 GLN A CA 1
ATOM 886 C C . GLN A 1 115 ? 5.367 12.836 17.047 1 93.06 115 GLN A C 1
ATOM 888 O O . GLN A 1 115 ? 4.926 13.891 16.594 1 93.06 115 GLN A O 1
ATOM 893 N N . TYR A 1 116 ? 5.992 11.984 16.328 1 95.44 116 TYR A N 1
ATOM 894 C CA . TYR A 1 116 ? 6.395 12.305 14.953 1 95.44 116 TYR A CA 1
ATOM 895 C C . TYR A 1 116 ? 5.219 12.18 14 1 95.44 116 TYR A C 1
ATOM 897 O O . TYR A 1 116 ? 5.277 12.672 12.867 1 95.44 116 TYR A O 1
ATOM 905 N N . PHE A 1 117 ? 4.137 11.539 14.492 1 96.75 117 PHE A N 1
ATOM 906 C CA . PHE A 1 117 ? 2.939 11.539 13.664 1 96.75 117 PHE A CA 1
ATOM 907 C C . PHE A 1 117 ? 2.439 12.953 13.43 1 96.75 117 PHE A C 1
ATOM 909 O O . PHE A 1 117 ? 2.123 13.328 12.297 1 96.75 117 PHE A O 1
ATOM 916 N N . LYS A 1 118 ? 2.477 13.773 14.469 1 96.44 118 LYS A N 1
ATOM 917 C CA . LYS A 1 118 ? 1.989 15.141 14.352 1 96.44 118 LYS A CA 1
ATOM 918 C C . LYS A 1 118 ? 2.932 15.992 13.508 1 96.44 118 LYS A C 1
ATOM 920 O O . LYS A 1 118 ? 2.486 16.859 12.758 1 96.44 118 LYS A O 1
ATOM 925 N N . VAL A 1 119 ? 4.172 15.734 13.664 1 96.88 119 VAL A N 1
ATOM 926 C CA . VAL A 1 119 ? 5.156 16.5 12.898 1 96.88 119 VAL A CA 1
ATOM 927 C C . VAL A 1 119 ? 4.984 16.219 11.406 1 96.88 119 VAL A C 1
ATOM 929 O O . VAL A 1 119 ? 4.938 17.141 10.594 1 96.88 119 VAL A O 1
ATOM 932 N N . LEU A 1 120 ? 4.871 14.938 11.07 1 97.94 120 LEU A N 1
ATOM 933 C CA . LEU A 1 120 ? 4.66 14.578 9.672 1 97.94 120 LEU A CA 1
ATOM 934 C C . LEU A 1 120 ? 3.33 15.125 9.164 1 97.94 120 LEU A C 1
ATOM 936 O O . LEU A 1 120 ? 3.256 15.641 8.047 1 97.94 120 LEU A O 1
ATOM 940 N N . ALA A 1 121 ? 2.336 15.039 10.039 1 98.19 121 ALA A N 1
ATOM 941 C CA . ALA A 1 121 ? 1.026 15.57 9.672 1 98.19 121 ALA A CA 1
ATOM 942 C C . ALA A 1 121 ? 1.111 17.062 9.344 1 98.19 121 ALA A C 1
ATOM 944 O O . ALA A 1 121 ? 0.473 17.531 8.398 1 98.19 121 ALA A O 1
ATOM 945 N N . ALA A 1 122 ? 1.874 17.781 10.047 1 97.5 122 ALA A N 1
ATOM 946 C CA . ALA A 1 122 ? 2.051 19.203 9.812 1 97.5 122 ALA A CA 1
ATOM 947 C C . ALA A 1 122 ? 2.742 19.469 8.477 1 97.5 122 ALA A C 1
ATOM 949 O O . ALA A 1 122 ? 2.371 20.375 7.742 1 97.5 122 ALA A O 1
ATOM 950 N N . VAL A 1 123 ? 3.723 18.672 8.172 1 97.81 123 VAL A N 1
ATOM 951 C CA . VAL A 1 123 ? 4.418 18.781 6.891 1 97.81 123 VAL A CA 1
ATOM 952 C C . VAL A 1 123 ? 3.439 18.531 5.746 1 97.81 123 VAL A C 1
ATOM 954 O O . VAL A 1 123 ? 3.424 19.266 4.758 1 97.81 123 VAL A O 1
ATOM 957 N N . ILE A 1 124 ? 2.582 17.516 5.906 1 98.5 124 ILE A N 1
ATOM 958 C CA . ILE A 1 124 ? 1.607 17.172 4.879 1 98.5 124 ILE A CA 1
ATOM 959 C C . ILE A 1 124 ? 0.604 18.312 4.711 1 98.5 124 ILE A C 1
ATOM 961 O O . ILE A 1 124 ? 0.333 18.75 3.588 1 98.5 124 ILE A O 1
ATOM 965 N N . ALA A 1 125 ? 0.102 18.828 5.805 1 98.12 125 ALA A N 1
ATOM 966 C CA . ALA A 1 125 ? -0.876 19.922 5.762 1 98.12 125 ALA A CA 1
ATOM 967 C C . ALA A 1 125 ? -0.295 21.156 5.082 1 98.12 125 ALA A C 1
ATOM 969 O O . ALA A 1 125 ? -0.951 21.766 4.242 1 98.12 125 ALA A O 1
ATOM 970 N N . ASP A 1 126 ? 0.888 21.406 5.367 1 96.94 126 ASP A N 1
ATOM 971 C CA . ASP A 1 126 ? 1.542 22.578 4.801 1 96.94 126 ASP A CA 1
ATOM 972 C C . ASP A 1 126 ? 1.78 22.406 3.303 1 96.94 126 ASP A C 1
ATOM 974 O O . ASP A 1 126 ? 1.698 23.375 2.543 1 96.94 126 ASP A O 1
ATOM 978 N N . THR A 1 127 ? 2.125 21.266 2.895 1 96.5 127 THR A N 1
ATOM 979 C CA . THR A 1 127 ? 2.41 20.953 1.498 1 96.5 127 THR A CA 1
ATOM 980 C C . THR A 1 127 ? 1.129 20.969 0.668 1 96.5 127 THR A C 1
ATOM 982 O O . THR A 1 127 ? 1.122 21.469 -0.463 1 96.5 127 THR A O 1
ATOM 985 N N . VAL A 1 128 ? 0.064 20.516 1.229 1 97.38 128 VAL A N 1
ATOM 986 C CA . VAL A 1 128 ? -1.146 20.25 0.457 1 97.38 128 VAL A CA 1
ATOM 987 C C . VAL A 1 128 ? -2.053 21.484 0.487 1 97.38 128 VAL A C 1
ATOM 989 O O . VAL A 1 128 ? -2.604 21.875 -0.542 1 97.38 128 VAL A O 1
ATOM 992 N N . ALA A 1 129 ? -2.242 22.016 1.689 1 96.69 129 ALA A N 1
ATOM 993 C CA . ALA A 1 129 ? -3.201 23.094 1.896 1 96.69 129 ALA A CA 1
ATOM 994 C C . ALA A 1 129 ? -2.822 23.938 3.111 1 96.69 129 ALA A C 1
ATOM 996 O O . ALA A 1 129 ? -3.543 23.953 4.113 1 96.69 129 ALA A O 1
ATOM 997 N N . ALA A 1 130 ? -1.817 24.719 2.891 1 95.69 130 ALA A N 1
ATOM 998 C CA . ALA A 1 130 ? -1.286 25.516 3.996 1 95.69 130 ALA A CA 1
ATOM 999 C C . ALA A 1 130 ? -2.373 26.391 4.617 1 95.69 130 ALA A C 1
ATOM 1001 O O . ALA A 1 130 ? -3.041 27.156 3.916 1 95.69 130 ALA A O 1
ATOM 1002 N N . GLY A 1 131 ? -2.555 26.141 5.906 1 94.69 131 GLY A N 1
ATOM 1003 C CA . GLY A 1 131 ? -3.443 27 6.668 1 94.69 131 GLY A CA 1
ATOM 1004 C C . GLY A 1 131 ? -4.906 26.625 6.535 1 94.69 131 GLY A C 1
ATOM 1005 O O . GLY A 1 131 ? -5.777 27.281 7.105 1 94.69 131 GLY A O 1
ATOM 1006 N N . ASP A 1 132 ? -5.184 25.578 5.852 1 97.31 132 ASP A N 1
ATOM 1007 C CA . ASP A 1 132 ? -6.574 25.156 5.695 1 97.31 132 ASP A CA 1
ATOM 1008 C C . ASP A 1 132 ? -7.062 24.391 6.918 1 97.31 132 ASP A C 1
ATOM 1010 O O . ASP A 1 132 ? -6.531 23.328 7.242 1 97.31 132 ASP A O 1
ATOM 1014 N N . ALA A 1 133 ? -8.133 24.906 7.473 1 96.38 133 ALA A N 1
ATOM 1015 C CA . ALA A 1 133 ? -8.625 24.359 8.734 1 96.38 133 ALA A CA 1
ATOM 1016 C C . ALA A 1 133 ? -9.203 22.953 8.547 1 96.38 133 ALA A C 1
ATOM 1018 O O . ALA A 1 133 ? -9.078 22.094 9.422 1 96.38 133 ALA A O 1
ATOM 1019 N N . GLY A 1 134 ? -9.836 22.75 7.438 1 97.19 134 GLY A N 1
ATOM 1020 C CA . GLY A 1 134 ? -10.398 21.438 7.164 1 97.19 134 GLY A CA 1
ATOM 1021 C C . GLY A 1 134 ? -9.336 20.359 7.012 1 97.19 134 GLY A C 1
ATOM 1022 O O . GLY A 1 134 ? -9.484 19.25 7.547 1 97.19 134 GLY A O 1
ATOM 1023 N N . PHE A 1 135 ? -8.312 20.734 6.305 1 98.06 135 PHE A N 1
ATOM 1024 C CA . PHE A 1 135 ? -7.238 19.766 6.113 1 98.06 135 PHE A CA 1
ATOM 1025 C C . PHE A 1 135 ? -6.516 19.484 7.426 1 98.06 135 PHE A C 1
ATOM 1027 O O . PHE A 1 135 ? -6.16 18.344 7.715 1 98.06 135 PHE A O 1
ATOM 1034 N N . GLU A 1 136 ? -6.309 20.484 8.211 1 97.88 136 GLU A N 1
ATOM 1035 C CA . GLU A 1 136 ? -5.695 20.297 9.523 1 97.88 136 GLU A CA 1
ATOM 1036 C C . GLU A 1 136 ? -6.574 19.438 10.422 1 97.88 136 GLU A C 1
ATOM 1038 O O . GLU A 1 136 ? -6.062 18.641 11.211 1 97.88 136 GLU A O 1
ATOM 1043 N N . LYS A 1 137 ? -7.852 19.609 10.266 1 97.25 137 LYS A N 1
ATOM 1044 C CA . LYS A 1 137 ? -8.789 18.781 11.016 1 97.25 137 LYS A CA 1
ATOM 1045 C C . LYS A 1 137 ? -8.648 17.312 10.625 1 97.25 137 LYS A C 1
ATOM 1047 O O . LYS A 1 137 ? -8.641 16.422 11.492 1 97.25 137 LYS A O 1
ATOM 1052 N N . LEU A 1 138 ? -8.539 17.062 9.391 1 97.81 138 LEU A N 1
ATOM 1053 C CA . LEU A 1 138 ? -8.328 15.695 8.945 1 97.81 138 LEU A CA 1
ATOM 1054 C C . LEU A 1 138 ? -7.023 15.133 9.508 1 97.81 138 LEU A C 1
ATOM 1056 O O . LEU A 1 138 ? -6.992 14 10 1 97.81 138 LEU A O 1
ATOM 1060 N N . MET A 1 139 ? -5.973 15.922 9.422 1 98.12 139 MET A N 1
ATOM 1061 C CA . MET A 1 139 ? -4.691 15.477 9.961 1 98.12 139 MET A CA 1
ATOM 1062 C C . MET A 1 139 ? -4.793 15.188 11.453 1 98.12 139 MET A C 1
ATOM 1064 O O . MET A 1 139 ? -4.207 14.219 11.945 1 98.12 139 MET A O 1
ATOM 1068 N N . SER A 1 140 ? -5.516 15.992 12.125 1 97.75 140 SER A N 1
ATOM 1069 C CA . SER A 1 140 ? -5.723 15.773 13.547 1 97.75 140 SER A CA 1
ATOM 1070 C C . SER A 1 140 ? -6.469 14.461 13.805 1 97.75 140 SER A C 1
ATOM 1072 O O . SER A 1 140 ? -6.109 13.703 14.703 1 97.75 140 SER A O 1
ATOM 1074 N N . MET A 1 141 ? -7.477 14.219 13.031 1 96.5 141 MET A N 1
ATOM 1075 C CA . MET A 1 141 ? -8.211 12.961 13.148 1 96.5 141 MET A CA 1
ATOM 1076 C C . MET A 1 141 ? -7.281 11.766 12.977 1 96.5 141 MET A C 1
ATOM 1078 O O . MET A 1 141 ? -7.348 10.805 13.75 1 96.5 141 MET A O 1
ATOM 1082 N N . ILE A 1 142 ? -6.465 11.844 12.039 1 97.31 142 ILE A N 1
ATOM 1083 C CA . ILE A 1 142 ? -5.512 10.781 11.758 1 97.31 142 ILE A CA 1
ATOM 1084 C C . ILE A 1 142 ? -4.574 10.594 12.953 1 97.31 142 ILE A C 1
ATOM 1086 O O . ILE A 1 142 ? -4.375 9.477 13.422 1 97.31 142 ILE A O 1
ATOM 1090 N N . CYS A 1 143 ? -4.055 11.664 13.438 1 97.38 143 CYS A N 1
ATOM 1091 C CA . CYS A 1 143 ? -3.107 11.594 14.547 1 97.38 143 CYS A CA 1
ATOM 1092 C C . CYS A 1 143 ? -3.779 11.047 15.797 1 97.38 143 CYS A C 1
ATOM 1094 O O . CYS A 1 143 ? -3.18 10.266 16.547 1 97.38 143 CYS A O 1
ATOM 1096 N N . ILE A 1 144 ? -4.953 11.453 16.062 1 96.25 144 ILE A N 1
ATOM 1097 C CA . ILE A 1 144 ? -5.699 10.984 17.219 1 96.25 144 ILE A CA 1
ATOM 1098 C C . ILE A 1 144 ? -5.918 9.477 17.125 1 96.25 144 ILE A C 1
ATOM 1100 O O . ILE A 1 144 ? -5.695 8.742 18.094 1 96.25 144 ILE A O 1
ATOM 1104 N N . LEU A 1 145 ? -6.305 9.055 16 1 94.75 145 LEU A N 1
ATOM 1105 C CA . LEU A 1 145 ? -6.57 7.633 15.797 1 94.75 145 LEU A CA 1
ATOM 1106 C C . LEU A 1 145 ? -5.285 6.816 15.906 1 94.75 145 LEU A C 1
ATOM 1108 O O . LEU A 1 145 ? -5.273 5.75 16.516 1 94.75 145 LEU A O 1
ATOM 1112 N N . LEU A 1 146 ? -4.207 7.316 15.359 1 95.94 146 LEU A N 1
ATOM 1113 C CA . LEU A 1 146 ? -2.922 6.629 15.453 1 95.94 146 LEU A CA 1
ATOM 1114 C C . LEU A 1 146 ? -2.457 6.539 16.906 1 95.94 146 LEU A C 1
ATOM 1116 O O . LEU A 1 146 ? -2.002 5.484 17.359 1 95.94 146 LEU A O 1
ATOM 1120 N N . ARG A 1 147 ? -2.623 7.598 17.562 1 94.25 147 ARG A N 1
ATOM 1121 C CA . ARG A 1 147 ? -2.172 7.648 18.938 1 94.25 147 ARG A CA 1
ATOM 1122 C C . ARG A 1 147 ? -3.039 6.762 19.828 1 94.25 147 ARG A C 1
ATOM 1124 O O . ARG A 1 147 ? -2.535 6.121 20.766 1 94.25 147 ARG A O 1
ATOM 1131 N N . SER A 1 148 ? -4.273 6.676 19.594 1 91.44 148 SER A N 1
ATOM 1132 C CA . SER A 1 148 ? -5.207 5.926 20.438 1 91.44 148 SER A CA 1
ATOM 1133 C C . SER A 1 148 ? -4.938 4.426 20.344 1 91.44 148 SER A C 1
ATOM 1135 O O . SER A 1 148 ? -5.23 3.686 21.297 1 91.44 148 SER A O 1
ATOM 1137 N N . ALA A 1 149 ? -4.445 4.02 19.344 1 87.56 149 ALA A N 1
ATOM 1138 C CA . ALA A 1 149 ? -4.203 2.594 19.156 1 87.56 149 ALA A CA 1
ATOM 1139 C C . ALA A 1 149 ? -2.73 2.252 19.359 1 87.56 149 ALA A C 1
ATOM 1141 O O . ALA A 1 149 ? -2.301 1.131 19.078 1 87.56 149 ALA A O 1
ATOM 1142 N N . TYR A 1 150 ? -1.986 3.223 19.797 1 90.56 150 TYR A N 1
ATOM 1143 C CA . TYR A 1 150 ? -0.547 3.021 19.922 1 90.56 150 TYR A CA 1
ATOM 1144 C C . TYR A 1 150 ? -0.212 2.221 21.172 1 90.56 150 TYR A C 1
ATOM 1146 O O . TYR A 1 150 ? 0.667 1.356 21.141 1 90.56 150 TYR A O 1
ATOM 1154 N N . MET B 1 1 ? 2.908 -27.719 -9.125 1 67.94 1 MET B N 1
ATOM 1155 C CA . MET B 1 1 ? 1.487 -28.062 -9.094 1 67.94 1 MET B CA 1
ATOM 1156 C C . MET B 1 1 ? 0.638 -26.875 -9.555 1 67.94 1 MET B C 1
ATOM 1158 O O . MET B 1 1 ? 1.02 -25.719 -9.375 1 67.94 1 MET B O 1
ATOM 1162 N N . PRO B 1 2 ? -0.47 -27.266 -10.219 1 87.19 2 PRO B N 1
ATOM 1163 C CA . PRO B 1 2 ? -1.322 -26.172 -10.656 1 87.19 2 PRO B CA 1
ATOM 1164 C C . PRO B 1 2 ? -1.828 -25.312 -9.5 1 87.19 2 PRO B C 1
ATOM 1166 O O . PRO B 1 2 ? -2.107 -25.828 -8.422 1 87.19 2 PRO B O 1
ATOM 1169 N N . ILE B 1 3 ? -1.79 -24.094 -9.688 1 95.62 3 ILE B N 1
ATOM 1170 C CA . ILE B 1 3 ? -2.334 -23.172 -8.703 1 95.62 3 ILE B CA 1
ATOM 1171 C C . ILE B 1 3 ? -3.844 -23.375 -8.578 1 95.62 3 ILE B C 1
ATOM 1173 O O . ILE B 1 3 ? -4.547 -23.453 -9.594 1 95.62 3 ILE B O 1
ATOM 1177 N N . VAL B 1 4 ? -4.324 -23.469 -7.371 1 95.88 4 VAL B N 1
ATOM 1178 C CA . VAL B 1 4 ? -5.746 -23.688 -7.125 1 95.88 4 VAL B CA 1
ATOM 1179 C C . VAL B 1 4 ? -6.324 -22.5 -6.348 1 95.88 4 VAL B C 1
ATOM 1181 O O . VAL B 1 4 ? -5.59 -21.766 -5.699 1 95.88 4 VAL B O 1
ATOM 1184 N N . ASP B 1 5 ? -7.668 -22.328 -6.438 1 95.62 5 ASP B N 1
ATOM 1185 C CA . ASP B 1 5 ? -8.328 -21.25 -5.723 1 95.62 5 ASP B CA 1
ATOM 1186 C C . ASP B 1 5 ? -9.477 -21.766 -4.859 1 95.62 5 ASP B C 1
ATOM 1188 O O . ASP B 1 5 ? -10.312 -21 -4.398 1 95.62 5 ASP B O 1
ATOM 1192 N N . SER B 1 6 ? -9.578 -23.062 -4.75 1 94.12 6 SER B N 1
ATOM 1193 C CA . SER B 1 6 ? -10.562 -23.703 -3.889 1 94.12 6 SER B CA 1
ATOM 1194 C C . SER B 1 6 ? -9.953 -24.891 -3.152 1 94.12 6 SER B C 1
ATOM 1196 O O . SER B 1 6 ? -8.883 -25.375 -3.518 1 94.12 6 SER B O 1
ATOM 1198 N N . GLY B 1 7 ? -10.578 -25.156 -2.08 1 93.38 7 GLY B N 1
ATOM 1199 C CA . GLY B 1 7 ? -10.023 -26.234 -1.274 1 93.38 7 GLY B CA 1
ATOM 1200 C C . GLY B 1 7 ? -9 -25.75 -0.259 1 93.38 7 GLY B C 1
ATOM 1201 O O . GLY B 1 7 ? -9.164 -24.688 0.336 1 93.38 7 GLY B O 1
ATOM 1202 N N . SER B 1 8 ? -8.094 -26.656 0.12 1 90.94 8 SER B N 1
ATOM 1203 C CA . SER B 1 8 ? -7.035 -26.344 1.072 1 90.94 8 SER B CA 1
ATOM 1204 C C . SER B 1 8 ? -5.691 -26.891 0.598 1 90.94 8 SER B C 1
ATOM 1206 O O . SER B 1 8 ? -5.641 -27.828 -0.2 1 90.94 8 SER B O 1
ATOM 1208 N N . VAL B 1 9 ? -4.719 -26.141 0.933 1 90.12 9 VAL B N 1
ATOM 1209 C CA . VAL B 1 9 ? -3.365 -26.641 0.71 1 90.12 9 VAL B CA 1
ATOM 1210 C C . VAL B 1 9 ? -2.666 -26.859 2.051 1 90.12 9 VAL B C 1
ATOM 1212 O O . VAL B 1 9 ? -3.064 -26.281 3.064 1 90.12 9 VAL B O 1
ATOM 1215 N N . ALA B 1 10 ? -1.628 -27.766 2.004 1 92.44 10 ALA B N 1
ATOM 1216 C CA . ALA B 1 10 ? -0.853 -28.016 3.219 1 92.44 10 ALA B CA 1
ATOM 1217 C C . ALA B 1 10 ? -0.118 -26.75 3.662 1 92.44 10 ALA B C 1
ATOM 1219 O O . ALA B 1 10 ? 0.212 -25.906 2.84 1 92.44 10 ALA B O 1
ATOM 1220 N N . PRO B 1 11 ? 0.091 -26.625 4.973 1 93.75 11 PRO B N 1
ATOM 1221 C CA . PRO B 1 11 ? 0.9 -25.5 5.434 1 93.75 11 PRO B CA 1
ATOM 1222 C C . PRO B 1 11 ? 2.312 -25.516 4.848 1 93.75 11 PRO B C 1
ATOM 1224 O O . PRO B 1 11 ? 2.854 -26.578 4.547 1 93.75 11 PRO B O 1
ATOM 1227 N N . LEU B 1 12 ? 2.838 -24.391 4.699 1 96.94 12 LEU B N 1
ATOM 1228 C CA . LEU B 1 12 ? 4.219 -24.281 4.238 1 96.94 12 LEU B CA 1
ATOM 1229 C C . LEU B 1 12 ? 5.188 -24.781 5.305 1 96.94 12 LEU B C 1
ATOM 1231 O O . LEU B 1 12 ? 5.051 -24.438 6.48 1 96.94 12 LEU B O 1
ATOM 1235 N N . SER B 1 13 ? 6.102 -25.578 4.891 1 97.25 13 SER B N 1
ATOM 1236 C CA . SER B 1 13 ? 7.172 -25.984 5.797 1 97.25 13 SER B CA 1
ATOM 1237 C C . SER B 1 13 ? 8.172 -24.859 6.016 1 97.25 13 SER B C 1
ATOM 1239 O O . SER B 1 13 ? 8.18 -23.891 5.262 1 97.25 13 SER B O 1
ATOM 1241 N N . ALA B 1 14 ? 9 -25.016 7.047 1 97.44 14 ALA B N 1
ATOM 1242 C CA . ALA B 1 14 ? 10.047 -24.031 7.305 1 97.44 14 ALA B CA 1
ATOM 1243 C C . ALA B 1 14 ? 10.992 -23.906 6.113 1 97.44 14 ALA B C 1
ATOM 1245 O O . ALA B 1 14 ? 11.43 -22.797 5.77 1 97.44 14 ALA B O 1
ATOM 1246 N N . ALA B 1 15 ? 11.305 -25.016 5.531 1 97.94 15 ALA B N 1
ATOM 1247 C CA . ALA B 1 15 ? 12.203 -25.031 4.379 1 97.94 15 ALA B CA 1
ATOM 1248 C C . ALA B 1 15 ? 11.57 -24.328 3.186 1 97.94 15 ALA B C 1
ATOM 1250 O O . ALA B 1 15 ? 12.234 -23.562 2.479 1 97.94 15 ALA B O 1
ATOM 1251 N N . GLU B 1 16 ? 10.352 -24.547 2.896 1 97.69 16 GLU B N 1
ATOM 1252 C CA . GLU B 1 16 ? 9.633 -23.875 1.817 1 97.69 16 GLU B CA 1
ATOM 1253 C C . GLU B 1 16 ? 9.602 -22.359 2.037 1 97.69 16 GLU B C 1
ATOM 1255 O O . GLU B 1 16 ? 9.844 -21.594 1.107 1 97.69 16 GLU B O 1
ATOM 1260 N N . LYS B 1 17 ? 9.344 -21.984 3.266 1 98.19 17 LYS B N 1
ATOM 1261 C CA . LYS B 1 17 ? 9.289 -20.562 3.582 1 98.19 17 LYS B CA 1
ATOM 1262 C C . LYS B 1 17 ? 10.633 -19.891 3.326 1 98.19 17 LYS B C 1
ATOM 1264 O O . LYS B 1 17 ? 10.68 -18.781 2.773 1 98.19 17 LYS B O 1
ATOM 1269 N N . THR B 1 18 ? 11.641 -20.516 3.73 1 98.19 18 THR B N 1
ATOM 1270 C CA . THR B 1 18 ? 12.977 -19.969 3.51 1 98.19 18 THR B CA 1
ATOM 1271 C C . THR B 1 18 ? 13.258 -19.812 2.02 1 98.19 18 THR B C 1
ATOM 1273 O O . THR B 1 18 ? 13.773 -18.781 1.584 1 98.19 18 THR B O 1
ATOM 1276 N N . LYS B 1 19 ? 12.906 -20.797 1.273 1 98.31 19 LYS B N 1
ATOM 1277 C CA . LYS B 1 19 ? 13.125 -20.766 -0.169 1 98.31 19 LYS B CA 1
ATOM 1278 C C . LYS B 1 19 ? 12.281 -19.688 -0.83 1 98.31 19 LYS B C 1
ATOM 1280 O O . LYS B 1 19 ? 12.758 -18.984 -1.73 1 98.31 19 LYS B O 1
ATOM 1285 N N . ILE B 1 20 ? 11.062 -19.547 -0.422 1 98.44 20 ILE B N 1
ATOM 1286 C CA . ILE B 1 20 ? 10.172 -18.531 -0.947 1 98.44 20 ILE B CA 1
ATOM 1287 C C . ILE B 1 20 ? 10.75 -17.141 -0.676 1 98.44 20 ILE B C 1
ATOM 1289 O O . ILE B 1 20 ? 10.828 -16.312 -1.578 1 98.44 20 ILE B O 1
ATOM 1293 N N . ARG B 1 21 ? 11.211 -16.922 0.546 1 98.19 21 ARG B N 1
ATOM 1294 C CA . ARG B 1 21 ? 11.797 -15.633 0.895 1 98.19 21 ARG B CA 1
ATOM 1295 C C . ARG B 1 21 ? 13.039 -15.359 0.053 1 98.19 21 ARG B C 1
ATOM 1297 O O . ARG B 1 21 ? 13.25 -14.227 -0.401 1 98.19 21 ARG B O 1
ATOM 1304 N N . SER B 1 22 ? 13.781 -16.328 -0.166 1 98.38 22 SER B N 1
ATOM 1305 C CA . SER B 1 22 ? 15 -16.188 -0.95 1 98.38 22 SER B CA 1
ATOM 1306 C C . SER B 1 22 ? 14.688 -15.852 -2.404 1 98.38 22 SER B C 1
ATOM 1308 O O . SER B 1 22 ? 15.375 -15.031 -3.021 1 98.38 22 SER B O 1
ATOM 1310 N N . ALA B 1 23 ? 13.688 -16.469 -2.951 1 98.38 23 ALA B N 1
ATOM 1311 C CA . ALA B 1 23 ? 13.297 -16.234 -4.34 1 98.38 23 ALA B CA 1
ATOM 1312 C C . ALA B 1 23 ? 12.633 -14.867 -4.5 1 98.38 23 ALA B C 1
ATOM 1314 O O . ALA B 1 23 ? 12.773 -14.219 -5.539 1 98.38 23 ALA B O 1
ATOM 1315 N N . TRP B 1 24 ? 11.93 -14.414 -3.494 1 98.38 24 TRP B N 1
ATOM 1316 C CA . TRP B 1 24 ? 11.141 -13.188 -3.539 1 98.38 24 TRP B CA 1
ATOM 1317 C C . TRP B 1 24 ? 12.031 -11.961 -3.332 1 98.38 24 TRP B C 1
ATOM 1319 O O . TRP B 1 24 ? 11.789 -10.906 -3.914 1 98.38 24 TRP B O 1
ATOM 1329 N N . ALA B 1 25 ? 13.086 -12.086 -2.613 1 97.56 25 ALA B N 1
ATOM 1330 C CA . ALA B 1 25 ? 13.914 -10.969 -2.162 1 97.56 25 ALA B CA 1
ATOM 1331 C C . ALA B 1 25 ? 14.422 -10.148 -3.344 1 97.56 25 ALA B C 1
ATOM 1333 O O . ALA B 1 25 ? 14.25 -8.922 -3.377 1 97.56 25 ALA B O 1
ATOM 1334 N N . PRO B 1 26 ? 14.984 -10.758 -4.371 1 97.25 26 PRO B N 1
ATOM 1335 C CA . PRO B 1 26 ? 15.477 -9.953 -5.496 1 97.25 26 PRO B CA 1
ATOM 1336 C C . PRO B 1 26 ? 14.344 -9.297 -6.277 1 97.25 26 PRO B C 1
ATOM 1338 O O . PRO B 1 26 ? 14.523 -8.211 -6.84 1 97.25 26 PRO B O 1
ATOM 1341 N N . VAL B 1 27 ? 13.18 -9.875 -6.316 1 97.5 27 VAL B N 1
ATOM 1342 C CA . VAL B 1 27 ? 12.023 -9.312 -7.008 1 97.5 27 VAL B CA 1
ATOM 1343 C C . VAL B 1 27 ? 11.555 -8.055 -6.285 1 97.5 27 VAL B C 1
ATOM 1345 O O . VAL B 1 27 ? 11.367 -7.008 -6.91 1 97.5 27 VAL B O 1
ATOM 1348 N N . TYR B 1 28 ? 11.492 -8.172 -4.992 1 96.5 28 TYR B N 1
ATOM 1349 C CA . TYR B 1 28 ? 10.961 -7.051 -4.223 1 96.5 28 TYR B CA 1
ATOM 1350 C C . TYR B 1 28 ? 12 -5.949 -4.066 1 96.5 28 TYR B C 1
ATOM 1352 O O . TYR B 1 28 ? 11.648 -4.781 -3.887 1 96.5 28 TYR B O 1
ATOM 1360 N N . SER B 1 29 ? 13.312 -6.293 -4.152 1 94.75 29 SER B N 1
ATOM 1361 C CA . SER B 1 29 ? 14.352 -5.266 -4.133 1 94.75 29 SER B CA 1
ATOM 1362 C C . SER B 1 29 ? 14.219 -4.324 -5.324 1 94.75 29 SER B C 1
ATOM 1364 O O . SER B 1 29 ? 14.68 -3.184 -5.277 1 94.75 29 SER B O 1
ATOM 1366 N N . ASN B 1 30 ? 13.586 -4.832 -6.398 1 94.88 30 ASN B N 1
ATOM 1367 C CA . ASN B 1 30 ? 13.266 -4.051 -7.586 1 94.88 30 ASN B CA 1
ATOM 1368 C C . ASN B 1 30 ? 11.758 -3.932 -7.793 1 94.88 30 ASN B C 1
ATOM 1370 O O . ASN B 1 30 ? 11.266 -4.121 -8.906 1 94.88 30 ASN B O 1
ATOM 1374 N N . TYR B 1 31 ? 11.102 -3.59 -6.715 1 93.44 31 TYR B N 1
ATOM 1375 C CA . TYR B 1 31 ? 9.648 -3.717 -6.672 1 93.44 31 TYR B CA 1
ATOM 1376 C C . TYR B 1 31 ? 8.992 -2.867 -7.758 1 93.44 31 TYR B C 1
ATOM 1378 O O . TYR B 1 31 ? 8 -3.277 -8.359 1 93.44 31 TYR B O 1
ATOM 1386 N N . GLU B 1 32 ? 9.562 -1.636 -8.086 1 92 32 GLU B N 1
ATOM 1387 C CA . GLU B 1 32 ? 8.953 -0.759 -9.078 1 92 32 GLU B CA 1
ATOM 1388 C C . GLU B 1 32 ? 8.945 -1.409 -10.461 1 92 32 GLU B C 1
ATOM 1390 O O . GLU B 1 32 ? 7.895 -1.507 -11.102 1 92 32 GLU B O 1
ATOM 1395 N N . THR B 1 33 ? 10.109 -1.887 -10.836 1 94.38 33 THR B N 1
ATOM 1396 C CA . THR B 1 33 ? 10.234 -2.492 -12.156 1 94.38 33 THR B CA 1
ATOM 1397 C C . THR B 1 33 ? 9.586 -3.875 -12.18 1 94.38 33 THR B C 1
ATOM 1399 O O . THR B 1 33 ? 8.883 -4.219 -13.125 1 94.38 33 THR B O 1
ATOM 1402 N N . SER B 1 34 ? 9.734 -4.641 -11.109 1 96.94 34 SER B N 1
ATOM 1403 C CA . SER B 1 34 ? 9.188 -5.992 -11.047 1 96.94 34 SER B CA 1
ATOM 1404 C C . SER B 1 34 ? 7.66 -5.973 -11.062 1 96.94 34 SER B C 1
ATOM 1406 O O . SER B 1 34 ? 7.035 -6.781 -11.758 1 96.94 34 SER B O 1
ATOM 1408 N N . GLY B 1 35 ? 7.121 -5.066 -10.328 1 97.5 35 GLY B N 1
ATOM 1409 C CA . GLY B 1 35 ? 5.672 -4.949 -10.305 1 97.5 35 GLY B CA 1
ATOM 1410 C C . GLY B 1 35 ? 5.078 -4.629 -11.664 1 97.5 35 GLY B C 1
ATOM 1411 O O . GLY B 1 35 ? 4.117 -5.266 -12.094 1 97.5 35 GLY B O 1
ATOM 1412 N N . VAL B 1 36 ? 5.676 -3.717 -12.297 1 97 36 VAL B N 1
ATOM 1413 C CA . VAL B 1 36 ? 5.191 -3.316 -13.609 1 97 36 VAL B CA 1
ATOM 1414 C C . VAL B 1 36 ? 5.348 -4.477 -14.594 1 97 36 VAL B C 1
ATOM 1416 O O . VAL B 1 36 ? 4.426 -4.785 -15.352 1 97 36 VAL B O 1
ATOM 1419 N N . ASP B 1 37 ? 6.473 -5.117 -14.562 1 97.5 37 ASP B N 1
ATOM 1420 C CA . ASP B 1 37 ? 6.715 -6.242 -15.461 1 97.5 37 ASP B CA 1
ATOM 1421 C C . ASP B 1 37 ? 5.676 -7.344 -15.258 1 97.5 37 ASP B C 1
ATOM 1423 O O . ASP B 1 37 ? 5.164 -7.906 -16.219 1 97.5 37 ASP B O 1
ATOM 1427 N N . ILE B 1 38 ? 5.336 -7.625 -14.078 1 97.94 38 ILE B N 1
ATOM 1428 C CA . ILE B 1 38 ? 4.363 -8.664 -13.75 1 97.94 38 ILE B CA 1
ATOM 1429 C C . ILE B 1 38 ? 2.988 -8.266 -14.281 1 97.94 38 ILE B C 1
ATOM 1431 O O . ILE B 1 38 ? 2.316 -9.062 -14.938 1 97.94 38 ILE B O 1
ATOM 1435 N N . LEU B 1 39 ? 2.627 -7.043 -14.047 1 97.62 39 LEU B N 1
ATOM 1436 C CA . LEU B 1 39 ? 1.299 -6.598 -14.453 1 97.62 39 LEU B CA 1
ATOM 1437 C C . LEU B 1 39 ? 1.198 -6.516 -15.977 1 97.62 39 LEU B C 1
ATOM 1439 O O . LEU B 1 39 ? 0.182 -6.902 -16.562 1 97.62 39 LEU B O 1
ATOM 1443 N N . VAL B 1 40 ? 2.232 -6.109 -16.562 1 97.25 40 VAL B N 1
ATOM 1444 C CA . VAL B 1 40 ? 2.262 -6.035 -18.031 1 97.25 40 VAL B CA 1
ATOM 1445 C C . VAL B 1 40 ? 2.16 -7.438 -18.625 1 97.25 40 VAL B C 1
ATOM 1447 O O . VAL B 1 40 ? 1.391 -7.668 -19.547 1 97.25 40 VAL B O 1
ATOM 1450 N N . LYS B 1 41 ? 2.898 -8.344 -18.094 1 97.19 41 LYS B N 1
ATOM 1451 C CA . LYS B 1 41 ? 2.822 -9.734 -18.562 1 97.19 41 LYS B CA 1
ATOM 1452 C C . LYS B 1 41 ? 1.42 -10.297 -18.359 1 97.19 41 LYS B C 1
ATOM 1454 O O . LYS B 1 41 ? 0.907 -11.016 -19.219 1 97.19 41 LYS B O 1
ATOM 1459 N N . PHE B 1 42 ? 0.795 -9.969 -17.297 1 97.38 42 PHE B N 1
ATOM 1460 C CA . PHE B 1 42 ? -0.569 -10.398 -17.016 1 97.38 42 PHE B CA 1
ATOM 1461 C C . PHE B 1 42 ? -1.527 -9.906 -18.094 1 97.38 42 PHE B C 1
ATOM 1463 O O . PHE B 1 42 ? -2.27 -10.695 -18.672 1 97.38 42 PHE B O 1
ATOM 1470 N N . PHE B 1 43 ? -1.42 -8.664 -18.469 1 96.44 43 PHE B N 1
ATOM 1471 C CA . PHE B 1 43 ? -2.361 -8.094 -19.422 1 96.44 43 PHE B CA 1
ATOM 1472 C C . PHE B 1 43 ? -2.029 -8.547 -20.844 1 96.44 43 PHE B C 1
ATOM 1474 O O . PHE B 1 43 ? -2.924 -8.703 -21.672 1 96.44 43 PHE B O 1
ATOM 1481 N N . THR B 1 44 ? -0.793 -8.742 -21.078 1 94.19 44 THR B N 1
ATOM 1482 C CA . THR B 1 44 ? -0.411 -9.211 -22.406 1 94.19 44 THR B CA 1
ATOM 1483 C C . THR B 1 44 ? -0.835 -10.656 -22.609 1 94.19 44 THR B C 1
ATOM 1485 O O . THR B 1 44 ? -1.223 -11.047 -23.719 1 94.19 44 THR B O 1
ATOM 1488 N N . SER B 1 45 ? -0.844 -11.438 -21.609 1 94.06 45 SER B N 1
ATOM 1489 C CA . SER B 1 45 ? -1.215 -12.844 -21.719 1 94.06 45 SER B CA 1
ATOM 1490 C C . SER B 1 45 ? -2.719 -13.031 -21.547 1 94.06 45 SER B C 1
ATOM 1492 O O . SER B 1 45 ? -3.275 -14.047 -21.984 1 94.06 45 SER B O 1
ATOM 1494 N N . THR B 1 46 ? -3.35 -12.125 -20.891 1 95.31 46 THR B N 1
ATOM 1495 C CA . THR B 1 46 ? -4.781 -12.195 -20.625 1 95.31 46 THR B CA 1
ATOM 1496 C C . THR B 1 46 ? -5.453 -10.859 -20.891 1 95.31 46 THR B C 1
ATOM 1498 O O . THR B 1 46 ? -5.953 -10.203 -19.969 1 95.31 46 THR B O 1
ATOM 1501 N N . PRO B 1 47 ? -5.602 -10.453 -22.172 1 93.56 47 PRO B N 1
ATOM 1502 C CA . PRO B 1 47 ? -6.129 -9.133 -22.516 1 93.56 47 PRO B CA 1
ATOM 1503 C C . PRO B 1 47 ? -7.555 -8.914 -22.016 1 93.56 47 PRO B C 1
ATOM 1505 O O . PRO B 1 47 ? -7.934 -7.785 -21.688 1 93.56 47 PRO B O 1
ATOM 1508 N N . ALA B 1 48 ? -8.312 -10 -21.844 1 93.88 48 ALA B N 1
ATOM 1509 C CA . ALA B 1 48 ? -9.703 -9.906 -21.391 1 93.88 48 ALA B CA 1
ATOM 1510 C C . ALA B 1 48 ? -9.781 -9.336 -19.984 1 93.88 48 ALA B C 1
ATOM 1512 O O . ALA B 1 48 ? -10.773 -8.711 -19.609 1 93.88 48 ALA B O 1
ATOM 1513 N N . ALA B 1 49 ? -8.711 -9.461 -19.219 1 93.88 49 ALA B N 1
ATOM 1514 C CA . ALA B 1 49 ? -8.688 -8.969 -17.844 1 93.88 49 ALA B CA 1
ATOM 1515 C C . ALA B 1 49 ? -8.727 -7.445 -17.812 1 93.88 49 ALA B C 1
ATOM 1517 O O . ALA B 1 49 ? -9.195 -6.852 -16.828 1 93.88 49 ALA B O 1
ATOM 1518 N N . GLN B 1 50 ? -8.281 -6.824 -18.828 1 92.88 50 GLN B N 1
ATOM 1519 C CA . GLN B 1 50 ? -8.164 -5.371 -18.875 1 92.88 50 GLN B CA 1
ATOM 1520 C C . GLN B 1 50 ? -9.539 -4.707 -18.844 1 92.88 50 GLN B C 1
ATOM 1522 O O . GLN B 1 50 ? -9.656 -3.521 -18.531 1 92.88 50 GLN B O 1
ATOM 1527 N N . GLU B 1 51 ? -10.578 -5.469 -19.188 1 92.06 51 GLU B N 1
ATOM 1528 C CA . GLU B 1 51 ? -11.938 -4.934 -19.219 1 92.06 51 GLU B CA 1
ATOM 1529 C C . GLU B 1 51 ? -12.383 -4.473 -17.828 1 92.06 51 GLU B C 1
ATOM 1531 O O . GLU B 1 51 ? -13.25 -3.609 -17.703 1 92.06 51 GLU B O 1
ATOM 1536 N N . PHE B 1 52 ? -11.734 -4.996 -16.812 1 92 52 PHE B N 1
ATOM 1537 C CA . PHE B 1 52 ? -12.109 -4.668 -15.438 1 92 52 PHE B CA 1
ATOM 1538 C C . PHE B 1 52 ? -11.336 -3.457 -14.945 1 92 52 PHE B C 1
ATOM 1540 O O . PHE B 1 52 ? -11.523 -3.012 -13.812 1 92 52 PHE B O 1
ATOM 1547 N N . PHE B 1 53 ? -10.5 -2.891 -15.781 1 93.06 53 PHE B N 1
ATOM 1548 C CA . PHE B 1 53 ? -9.664 -1.748 -15.43 1 93.06 53 PHE B CA 1
ATOM 1549 C C . PHE B 1 53 ? -9.922 -0.58 -16.375 1 93.06 53 PHE B C 1
ATOM 1551 O O . PHE B 1 53 ? -9.102 -0.301 -17.266 1 93.06 53 PHE B O 1
ATOM 1558 N N . PRO B 1 54 ? -10.906 0.163 -16.094 1 91.25 54 PRO B N 1
ATOM 1559 C CA . PRO B 1 54 ? -11.289 1.232 -17.016 1 91.25 54 PRO B CA 1
ATOM 1560 C C . PRO B 1 54 ? -10.156 2.217 -17.281 1 91.25 54 PRO B C 1
ATOM 1562 O O . PRO B 1 54 ? -10.055 2.768 -18.375 1 91.25 54 PRO B O 1
ATOM 1565 N N . LYS B 1 55 ? -9.312 2.406 -16.422 1 89.94 55 LYS B N 1
ATOM 1566 C CA . LYS B 1 55 ? -8.219 3.365 -16.578 1 89.94 55 LYS B CA 1
ATOM 1567 C C . LYS B 1 55 ? -7.164 2.84 -17.547 1 89.94 55 LYS B C 1
ATOM 1569 O O . LYS B 1 55 ? -6.293 3.59 -17.984 1 89.94 55 LYS B O 1
ATOM 1574 N N . PHE B 1 56 ? -7.234 1.576 -17.75 1 92.31 56 PHE B N 1
ATOM 1575 C CA . PHE B 1 56 ? -6.234 0.971 -18.625 1 92.31 56 PHE B CA 1
ATOM 1576 C C . PHE B 1 56 ? -6.781 0.799 -20.031 1 92.31 56 PHE B C 1
ATOM 1578 O O . PHE B 1 56 ? -6.082 0.303 -20.922 1 92.31 56 PHE B O 1
ATOM 1585 N N . LYS B 1 57 ? -7.992 1.191 -20.203 1 87.62 57 LYS B N 1
ATOM 1586 C CA . LYS B 1 57 ? -8.648 1.005 -21.5 1 87.62 57 LYS B CA 1
ATOM 1587 C C . LYS B 1 57 ? -7.855 1.667 -22.625 1 87.62 57 LYS B C 1
ATOM 1589 O O . LYS B 1 57 ? -7.363 2.787 -22.469 1 87.62 57 LYS B O 1
ATOM 1594 N N . GLY B 1 58 ? -7.719 0.856 -23.703 1 88 58 GLY B N 1
ATOM 1595 C CA . GLY B 1 58 ? -7.078 1.396 -24.891 1 88 58 GLY B CA 1
ATOM 1596 C C . GLY B 1 58 ? -5.578 1.172 -24.922 1 88 58 GLY B C 1
ATOM 1597 O O . GLY B 1 58 ? -4.926 1.428 -25.938 1 88 58 GLY B O 1
ATOM 1598 N N . MET B 1 59 ? -5.082 0.757 -23.875 1 91.38 59 MET B N 1
ATOM 1599 C CA . MET B 1 59 ? -3.664 0.402 -23.859 1 91.38 59 MET B CA 1
ATOM 1600 C C . MET B 1 59 ? -3.459 -1.046 -24.281 1 91.38 59 MET B C 1
ATOM 1602 O O . MET B 1 59 ? -3.734 -1.971 -23.516 1 91.38 59 MET B O 1
ATOM 1606 N N . THR B 1 60 ? -2.912 -1.255 -25.422 1 85.75 60 THR B N 1
ATOM 1607 C CA . THR B 1 60 ? -2.926 -2.6 -25.984 1 85.75 60 THR B CA 1
ATOM 1608 C C . THR B 1 60 ? -1.509 -3.156 -26.094 1 85.75 60 THR B C 1
ATOM 1610 O O . THR B 1 60 ? -1.322 -4.352 -26.344 1 85.75 60 THR B O 1
ATOM 1613 N N . THR B 1 61 ? -0.526 -2.264 -25.938 1 92.06 61 THR B N 1
ATOM 1614 C CA . THR B 1 61 ? 0.847 -2.734 -26.062 1 92.06 61 THR B CA 1
ATOM 1615 C C . THR B 1 61 ? 1.57 -2.686 -24.734 1 92.06 61 THR B C 1
ATOM 1617 O O . THR B 1 61 ? 1.201 -1.904 -23.844 1 92.06 61 THR B O 1
ATOM 1620 N N . ALA B 1 62 ? 2.605 -3.502 -24.656 1 92.69 62 ALA B N 1
ATOM 1621 C CA . ALA B 1 62 ? 3.441 -3.512 -23.453 1 92.69 62 ALA B CA 1
ATOM 1622 C C . ALA B 1 62 ? 4.035 -2.131 -23.188 1 92.69 62 ALA B C 1
ATOM 1624 O O . ALA B 1 62 ? 4.105 -1.69 -22.031 1 92.69 62 ALA B O 1
ATOM 1625 N N . ASP B 1 63 ? 4.418 -1.508 -24.203 1 94.06 63 ASP B N 1
ATOM 1626 C CA . ASP B 1 63 ? 5.035 -0.192 -24.078 1 94.06 63 ASP B CA 1
ATOM 1627 C C . ASP B 1 63 ? 4.043 0.827 -23.516 1 94.06 63 ASP B C 1
ATOM 1629 O O . ASP B 1 63 ? 4.398 1.639 -22.672 1 94.06 63 ASP B O 1
ATOM 1633 N N . GLN B 1 64 ? 2.846 0.792 -24.016 1 93.56 64 GLN B N 1
ATOM 1634 C CA . GLN B 1 64 ? 1.804 1.68 -23.5 1 93.56 64 GLN B CA 1
ATOM 1635 C C . GLN B 1 64 ? 1.534 1.425 -22.031 1 93.56 64 GLN B C 1
ATOM 1637 O O . GLN B 1 64 ? 1.449 2.365 -21.234 1 93.56 64 GLN B O 1
ATOM 1642 N N . LEU B 1 65 ? 1.495 0.205 -21.703 1 95.25 65 LEU B N 1
ATOM 1643 C CA . LEU B 1 65 ? 1.214 -0.172 -20.328 1 95.25 65 LEU B CA 1
ATOM 1644 C C . LEU B 1 65 ? 2.342 0.271 -19.406 1 95.25 65 LEU B C 1
ATOM 1646 O O . LEU B 1 65 ? 2.09 0.839 -18.344 1 95.25 65 LEU B O 1
ATOM 1650 N N . LYS B 1 66 ? 3.533 0.151 -19.859 1 94.31 66 LYS B N 1
ATOM 1651 C CA . LYS B 1 66 ? 4.695 0.471 -19.031 1 94.31 66 LYS B CA 1
ATOM 1652 C C . LYS B 1 66 ? 4.785 1.973 -18.766 1 94.31 66 LYS B C 1
ATOM 1654 O O . LYS B 1 66 ? 5.277 2.396 -17.719 1 94.31 66 LYS B O 1
ATOM 1659 N N . LYS B 1 67 ? 4.262 2.756 -19.641 1 91.62 67 LYS B N 1
ATOM 1660 C CA . LYS B 1 67 ? 4.398 4.207 -19.547 1 91.62 67 LYS B CA 1
ATOM 1661 C C . LYS B 1 67 ? 3.238 4.828 -18.781 1 91.62 67 LYS B C 1
ATOM 1663 O O . LYS B 1 67 ? 3.277 6.012 -18.438 1 91.62 67 LYS B O 1
ATOM 1668 N N . SER B 1 68 ? 2.234 4.031 -18.516 1 93.12 68 SER B N 1
ATOM 1669 C CA . SER B 1 68 ? 1.043 4.531 -17.828 1 93.12 68 SER B CA 1
ATOM 1670 C C . SER B 1 68 ? 1.281 4.672 -16.328 1 93.12 68 SER B C 1
ATOM 1672 O O . SER B 1 68 ? 1.653 3.705 -15.664 1 93.12 68 SER B O 1
ATOM 1674 N N . ALA B 1 69 ? 1.017 5.848 -15.812 1 90.81 69 ALA B N 1
ATOM 1675 C CA . ALA B 1 69 ? 1.14 6.094 -14.375 1 90.81 69 ALA B CA 1
ATOM 1676 C C . ALA B 1 69 ? 0.134 5.258 -13.586 1 90.81 69 ALA B C 1
ATOM 1678 O O . ALA B 1 69 ? 0.436 4.789 -12.492 1 90.81 69 ALA B O 1
ATOM 1679 N N . ASP B 1 70 ? -1.02 5.023 -14.148 1 92.25 70 ASP B N 1
ATOM 1680 C CA . ASP B 1 70 ? -2.055 4.227 -13.5 1 92.25 70 ASP B CA 1
ATOM 1681 C C . ASP B 1 70 ? -1.626 2.768 -13.367 1 92.25 70 ASP B C 1
ATOM 1683 O O . ASP B 1 70 ? -1.86 2.133 -12.336 1 92.25 70 ASP B O 1
ATOM 1687 N N . VAL B 1 71 ? -1.037 2.344 -14.422 1 94.25 71 VAL B N 1
ATOM 1688 C CA . VAL B 1 71 ? -0.564 0.964 -14.398 1 94.25 71 VAL B CA 1
ATOM 1689 C C . VAL B 1 71 ? 0.551 0.816 -13.367 1 94.25 71 VAL B C 1
ATOM 1691 O O . VAL B 1 71 ? 0.548 -0.127 -12.57 1 94.25 71 VAL B O 1
ATOM 1694 N N . ARG B 1 72 ? 1.454 1.726 -13.328 1 93.12 72 ARG B N 1
ATOM 1695 C CA . ARG B 1 72 ? 2.555 1.691 -12.367 1 93.12 72 ARG B CA 1
ATOM 1696 C C . ARG B 1 72 ? 2.033 1.731 -10.938 1 93.12 72 ARG B C 1
ATOM 1698 O O . ARG B 1 72 ? 2.498 0.976 -10.078 1 93.12 72 ARG B O 1
ATOM 1705 N N . TRP B 1 73 ? 1.09 2.537 -10.742 1 93.12 73 TRP B N 1
ATOM 1706 C CA . TRP B 1 73 ? 0.482 2.656 -9.422 1 93.12 73 TRP B CA 1
ATOM 1707 C C . TRP B 1 73 ? -0.146 1.336 -8.984 1 93.12 73 TRP B C 1
ATOM 1709 O O . TRP B 1 73 ? 0.071 0.877 -7.863 1 93.12 73 TRP B O 1
ATOM 1719 N N . HIS B 1 74 ? -0.897 0.762 -9.859 1 94.12 74 HIS B N 1
ATOM 1720 C CA . HIS B 1 74 ? -1.564 -0.49 -9.523 1 94.12 74 HIS B CA 1
ATOM 1721 C C . HIS B 1 74 ? -0.558 -1.623 -9.352 1 94.12 74 HIS B C 1
ATOM 1723 O O . HIS B 1 74 ? -0.724 -2.48 -8.477 1 94.12 74 HIS B O 1
ATOM 1729 N N . ALA B 1 75 ? 0.459 -1.599 -10.18 1 96.25 75 ALA B N 1
ATOM 1730 C CA . ALA B 1 75 ? 1.52 -2.598 -10.07 1 96.25 75 ALA B CA 1
ATOM 1731 C C . ALA B 1 75 ? 2.17 -2.555 -8.688 1 96.25 75 ALA B C 1
ATOM 1733 O O . ALA B 1 75 ? 2.459 -3.6 -8.102 1 96.25 75 ALA B O 1
ATOM 1734 N N . GLU B 1 76 ? 2.357 -1.453 -8.203 1 94.44 76 GLU B N 1
ATOM 1735 C CA . GLU B 1 76 ? 2.939 -1.284 -6.875 1 94.44 76 GLU B CA 1
ATOM 1736 C C . GLU B 1 76 ? 2.025 -1.851 -5.793 1 94.44 76 GLU B C 1
ATOM 1738 O O . GLU B 1 76 ? 2.49 -2.504 -4.859 1 94.44 76 GLU B O 1
ATOM 1743 N N . ARG B 1 77 ? 0.773 -1.599 -5.93 1 94.19 77 ARG B N 1
ATOM 1744 C CA . ARG B 1 77 ? -0.187 -2.133 -4.969 1 94.19 77 ARG B CA 1
ATOM 1745 C C . ARG B 1 77 ? -0.161 -3.656 -4.957 1 94.19 77 ARG B C 1
ATOM 1747 O O . ARG B 1 77 ? -0.17 -4.273 -3.891 1 94.19 77 ARG B O 1
ATOM 1754 N N . ILE B 1 78 ? -0.072 -4.211 -6.117 1 96.38 78 ILE B N 1
ATOM 1755 C CA . ILE B 1 78 ? -0.096 -5.664 -6.25 1 96.38 78 ILE B CA 1
ATOM 1756 C C . ILE B 1 78 ? 1.166 -6.258 -5.629 1 96.38 78 ILE B C 1
ATOM 1758 O O . ILE B 1 78 ? 1.09 -7.195 -4.832 1 96.38 78 ILE B O 1
ATOM 1762 N N . ILE B 1 79 ? 2.324 -5.711 -6 1 97.19 79 ILE B N 1
ATOM 1763 C CA . ILE B 1 79 ? 3.574 -6.312 -5.547 1 97.19 79 ILE B CA 1
ATOM 1764 C C . ILE B 1 79 ? 3.711 -6.141 -4.035 1 97.19 79 ILE B C 1
ATOM 1766 O O . ILE B 1 79 ? 4.254 -7.012 -3.354 1 97.19 79 ILE B O 1
ATOM 1770 N N . ASN B 1 80 ? 3.184 -5.078 -3.504 1 95.12 80 ASN B N 1
ATOM 1771 C CA . ASN B 1 80 ? 3.209 -4.879 -2.061 1 95.12 80 ASN B CA 1
ATOM 1772 C C . ASN B 1 80 ? 2.258 -5.832 -1.343 1 95.12 80 ASN B C 1
ATOM 1774 O O . ASN B 1 80 ? 2.549 -6.293 -0.239 1 95.12 80 ASN B O 1
ATOM 1778 N N . ALA B 1 81 ? 1.083 -6.098 -1.973 1 95.69 81 ALA B N 1
ATOM 1779 C CA . ALA B 1 81 ? 0.166 -7.078 -1.399 1 95.69 81 ALA B CA 1
ATOM 1780 C C . ALA B 1 81 ? 0.811 -8.461 -1.336 1 95.69 81 ALA B C 1
ATOM 1782 O O . ALA B 1 81 ? 0.668 -9.172 -0.34 1 95.69 81 ALA B O 1
ATOM 1783 N N . VAL B 1 82 ? 1.521 -8.781 -2.359 1 97.81 82 VAL B N 1
ATOM 1784 C CA . VAL B 1 82 ? 2.217 -10.062 -2.371 1 97.81 82 VAL B CA 1
ATOM 1785 C C . VAL B 1 82 ? 3.338 -10.055 -1.336 1 97.81 82 VAL B C 1
ATOM 1787 O O . VAL B 1 82 ? 3.547 -11.047 -0.626 1 97.81 82 VAL B O 1
ATOM 1790 N N . ASN B 1 83 ? 4.074 -8.992 -1.268 1 96.75 83 ASN B N 1
ATOM 1791 C CA . ASN B 1 83 ? 5.121 -8.867 -0.258 1 96.75 83 ASN B CA 1
ATOM 1792 C C . ASN B 1 83 ? 4.559 -9.023 1.152 1 96.75 83 ASN B C 1
ATOM 1794 O O . ASN B 1 83 ? 5.184 -9.656 2.004 1 96.75 83 ASN B O 1
ATOM 1798 N N . ASP B 1 84 ? 3.408 -8.438 1.398 1 94.25 84 ASP B N 1
ATOM 1799 C CA . ASP B 1 84 ? 2.762 -8.578 2.699 1 94.25 84 ASP B CA 1
ATOM 1800 C C . ASP B 1 84 ? 2.459 -10.039 3.006 1 94.25 84 ASP B C 1
ATOM 1802 O O . ASP B 1 84 ? 2.645 -10.492 4.137 1 94.25 84 ASP B O 1
ATOM 1806 N N . ALA B 1 85 ? 2.014 -10.766 2.031 1 96.31 85 ALA B N 1
ATOM 1807 C CA . ALA B 1 85 ? 1.749 -12.188 2.205 1 96.31 85 ALA B CA 1
ATOM 1808 C C . ALA B 1 85 ? 3.037 -12.953 2.504 1 96.31 85 ALA B C 1
ATOM 1810 O O . ALA B 1 85 ? 3.08 -13.773 3.424 1 96.31 85 ALA B O 1
ATOM 1811 N N . VAL B 1 86 ? 4.102 -12.656 1.781 1 97.12 86 VAL B N 1
ATOM 1812 C CA . VAL B 1 86 ? 5.387 -13.32 1.955 1 97.12 86 VAL B CA 1
ATOM 1813 C C . VAL B 1 86 ? 5.918 -13.062 3.363 1 97.12 86 VAL B C 1
ATOM 1815 O O . VAL B 1 86 ? 6.434 -13.969 4.016 1 97.12 86 VAL B O 1
ATOM 1818 N N . THR B 1 87 ? 5.707 -11.859 3.855 1 93.81 87 THR B N 1
ATOM 1819 C CA . THR B 1 87 ? 6.254 -11.477 5.152 1 93.81 87 THR B CA 1
ATOM 1820 C C . THR B 1 87 ? 5.371 -11.992 6.285 1 93.81 87 THR B C 1
ATOM 1822 O O . THR B 1 87 ? 5.789 -12.008 7.445 1 93.81 87 THR B O 1
ATOM 1825 N N . SER B 1 88 ? 4.176 -12.406 5.93 1 93.94 88 SER B N 1
ATOM 1826 C CA . SER B 1 88 ? 3.242 -12.844 6.965 1 93.94 88 SER B CA 1
ATOM 1827 C C . SER B 1 88 ? 3.078 -14.359 6.957 1 93.94 88 SER B C 1
ATOM 1829 O O . SER B 1 88 ? 2.143 -14.891 7.555 1 93.94 88 SER B O 1
ATOM 1831 N N . MET B 1 89 ? 3.924 -15.023 6.297 1 96 89 MET B N 1
ATOM 1832 C CA . MET B 1 89 ? 3.795 -16.469 6.145 1 96 89 MET B CA 1
ATOM 1833 C C . MET B 1 89 ? 3.822 -17.172 7.504 1 96 89 MET B C 1
ATOM 1835 O O . MET B 1 89 ? 3.283 -18.266 7.656 1 96 89 MET B O 1
ATOM 1839 N N . ASP B 1 90 ? 4.398 -16.562 8.539 1 95 90 ASP B N 1
ATOM 1840 C CA . ASP B 1 90 ? 4.496 -17.156 9.867 1 95 90 ASP B CA 1
ATOM 1841 C C . ASP B 1 90 ? 3.287 -16.797 10.727 1 95 90 ASP B C 1
ATOM 1843 O O . ASP B 1 90 ? 3.137 -17.297 11.844 1 95 90 ASP B O 1
ATOM 1847 N N . ASP B 1 91 ? 2.49 -15.945 10.227 1 91.62 91 ASP B N 1
ATOM 1848 C CA . ASP B 1 91 ? 1.268 -15.484 10.875 1 91.62 91 ASP B CA 1
ATOM 1849 C C . ASP B 1 91 ? 0.076 -15.555 9.922 1 91.62 91 ASP B C 1
ATOM 1851 O O . ASP B 1 91 ? -0.314 -14.547 9.336 1 91.62 91 ASP B O 1
ATOM 1855 N N . THR B 1 92 ? -0.548 -16.719 9.906 1 86.94 92 THR B N 1
ATOM 1856 C CA . THR B 1 92 ? -1.588 -16.984 8.922 1 86.94 92 THR B CA 1
ATOM 1857 C C . THR B 1 92 ? -2.824 -16.141 9.18 1 86.94 92 THR B C 1
ATOM 1859 O O . THR B 1 92 ? -3.539 -15.766 8.25 1 86.94 92 THR B O 1
ATOM 1862 N N . GLU B 1 93 ? -3.074 -15.828 10.391 1 88.69 93 GLU B N 1
ATOM 1863 C CA . GLU B 1 93 ? -4.211 -14.977 10.719 1 88.69 93 GLU B CA 1
ATOM 1864 C C . GLU B 1 93 ? -4.035 -13.57 10.156 1 88.69 93 GLU B C 1
ATOM 1866 O O . GLU B 1 93 ? -4.973 -13.008 9.586 1 88.69 93 GLU B O 1
ATOM 1871 N N . LYS B 1 94 ? -2.869 -13.102 10.328 1 85.38 94 LYS B N 1
ATOM 1872 C CA . LYS B 1 94 ? -2.559 -11.781 9.781 1 85.38 94 LYS B CA 1
ATOM 1873 C C . LYS B 1 94 ? -2.662 -11.781 8.258 1 85.38 94 LYS B C 1
ATOM 1875 O O . LYS B 1 94 ? -3.227 -10.859 7.668 1 85.38 94 LYS B O 1
ATOM 1880 N N . MET B 1 95 ? -2.145 -12.789 7.676 1 91.38 95 MET B N 1
ATOM 1881 C CA . MET B 1 95 ? -2.213 -12.914 6.223 1 91.38 95 MET B CA 1
ATOM 1882 C C . MET B 1 95 ? -3.662 -12.969 5.75 1 91.38 95 MET B C 1
ATOM 1884 O O . MET B 1 95 ? -4.039 -12.273 4.805 1 91.38 95 MET B O 1
ATOM 1888 N N . SER B 1 96 ? -4.453 -13.695 6.441 1 92.31 96 SER B N 1
ATOM 1889 C CA . SER B 1 96 ? -5.855 -13.875 6.078 1 92.31 96 SER B CA 1
ATOM 1890 C C . SER B 1 96 ? -6.625 -12.562 6.184 1 92.31 96 SER B C 1
ATOM 1892 O O . SER B 1 96 ? -7.422 -12.234 5.301 1 92.31 96 SER B O 1
ATOM 1894 N N . M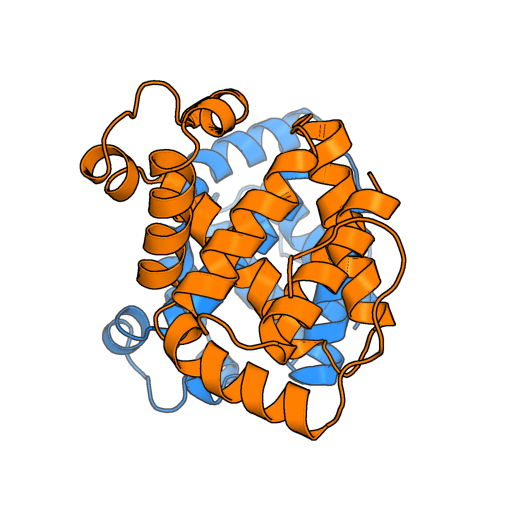ET B 1 97 ? -6.387 -11.859 7.195 1 87.19 97 MET B N 1
ATOM 1895 C CA . MET B 1 97 ? -7.098 -10.602 7.41 1 87.19 97 MET B CA 1
ATOM 1896 C C . MET B 1 97 ? -6.809 -9.609 6.281 1 87.19 97 MET B C 1
ATOM 1898 O O . MET B 1 97 ? -7.727 -9 5.734 1 87.19 97 MET B O 1
ATOM 1902 N N . LYS B 1 98 ? -5.613 -9.516 5.941 1 87.69 98 LYS B N 1
ATOM 1903 C CA . LYS B 1 98 ? -5.211 -8.594 4.879 1 87.69 98 LYS B CA 1
ATOM 1904 C C . LYS B 1 98 ? -5.828 -9 3.543 1 87.69 98 LYS B C 1
ATOM 1906 O O . LYS B 1 98 ? -6.316 -8.148 2.797 1 87.69 98 LYS B O 1
ATOM 1911 N N . LEU B 1 99 ? -5.812 -10.281 3.307 1 93.69 99 LEU B N 1
ATOM 1912 C CA . LEU B 1 99 ? -6.312 -10.766 2.027 1 93.69 99 LEU B CA 1
ATOM 1913 C C . LEU B 1 99 ? -7.836 -10.688 1.973 1 93.69 99 LEU B C 1
ATOM 1915 O O . LEU B 1 99 ? -8.414 -10.477 0.904 1 93.69 99 LEU B O 1
ATOM 1919 N N . ARG B 1 100 ? -8.477 -10.812 3.096 1 90.38 100 ARG B N 1
ATOM 1920 C CA . ARG B 1 100 ? -9.93 -10.664 3.137 1 90.38 100 ARG B CA 1
ATOM 1921 C C . ARG B 1 100 ? -10.352 -9.242 2.797 1 90.38 100 ARG B C 1
ATOM 1923 O O . ARG B 1 100 ? -11.32 -9.031 2.064 1 90.38 100 ARG B O 1
ATOM 1930 N N . ASP B 1 101 ? -9.617 -8.359 3.352 1 86.19 101 ASP B N 1
ATOM 1931 C CA . ASP B 1 101 ? -9.883 -6.961 3.037 1 86.19 101 ASP B CA 1
ATOM 1932 C C . ASP B 1 101 ? -9.727 -6.695 1.542 1 86.19 101 ASP B C 1
ATOM 1934 O O . ASP B 1 101 ? -10.578 -6.047 0.929 1 86.19 101 ASP B O 1
ATOM 1938 N N . LEU B 1 102 ? -8.711 -7.195 0.96 1 91.5 102 LEU B N 1
ATOM 1939 C CA . LEU B 1 102 ? -8.453 -7.031 -0.466 1 91.5 102 LEU B CA 1
ATOM 1940 C C . LEU B 1 102 ? -9.547 -7.691 -1.297 1 91.5 102 LEU B C 1
ATOM 1942 O O . LEU B 1 102 ? -10.008 -7.121 -2.291 1 91.5 102 LEU B O 1
ATOM 1946 N N . SER B 1 103 ? -9.914 -8.828 -0.861 1 93.5 103 SER B N 1
ATOM 1947 C CA . SER B 1 103 ? -10.984 -9.555 -1.547 1 93.5 103 SER B CA 1
ATOM 1948 C C . SER B 1 103 ? -12.273 -8.742 -1.563 1 93.5 103 SER B C 1
ATOM 1950 O O . SER B 1 103 ? -12.906 -8.594 -2.613 1 93.5 103 SER B O 1
ATOM 1952 N N . GLY B 1 104 ? -12.633 -8.273 -0.426 1 89.88 104 GLY B N 1
ATOM 1953 C CA . GLY B 1 104 ? -13.844 -7.469 -0.33 1 89.88 104 GLY B CA 1
ATOM 1954 C C . GLY B 1 104 ? -13.828 -6.266 -1.252 1 89.88 104 GLY B C 1
ATOM 1955 O O . GLY B 1 104 ? -14.828 -5.973 -1.915 1 89.88 104 GLY B O 1
ATOM 1956 N N . LYS B 1 105 ? -12.773 -5.613 -1.36 1 86.75 105 LYS B N 1
ATOM 1957 C CA . LYS B 1 105 ? -12.633 -4.457 -2.24 1 86.75 105 LYS B CA 1
ATOM 1958 C C . LYS B 1 105 ? -12.789 -4.859 -3.703 1 86.75 105 LYS B C 1
ATOM 1960 O O . LYS B 1 105 ? -13.492 -4.188 -4.465 1 86.75 105 LYS B O 1
ATOM 1965 N N . HIS B 1 106 ? -12.141 -5.898 -4.145 1 91.06 106 HIS B N 1
ATOM 1966 C CA . HIS B 1 106 ? -12.203 -6.359 -5.527 1 91.06 106 HIS B CA 1
ATOM 1967 C C . HIS B 1 106 ? -13.602 -6.848 -5.883 1 91.06 106 HIS B C 1
ATOM 1969 O O . HIS B 1 106 ? -14.055 -6.684 -7.02 1 91.06 106 HIS B O 1
ATOM 1975 N N . ALA B 1 107 ? -14.305 -7.387 -4.871 1 89 107 ALA B N 1
ATOM 1976 C CA . ALA B 1 107 ? -15.648 -7.906 -5.098 1 89 107 ALA B CA 1
ATOM 1977 C C . ALA B 1 107 ? -16.672 -6.781 -5.133 1 89 107 ALA B C 1
ATOM 1979 O O . ALA B 1 107 ? -17.516 -6.715 -6.043 1 89 107 ALA B O 1
ATOM 1980 N N . LYS B 1 108 ? -16.594 -5.887 -4.25 1 85.75 108 LYS B N 1
ATOM 1981 C CA . LYS B 1 108 ? -17.656 -4.918 -4.039 1 85.75 108 LYS B CA 1
ATOM 1982 C C . LYS B 1 108 ? -17.422 -3.65 -4.859 1 85.75 108 LYS B C 1
ATOM 1984 O O . LYS B 1 108 ? -18.359 -3.111 -5.461 1 85.75 108 LYS B O 1
ATOM 1989 N N . SER B 1 109 ? -16.234 -3.314 -4.98 1 79.94 109 SER B N 1
ATOM 1990 C CA . SER B 1 109 ? -15.953 -2.021 -5.598 1 79.94 109 SER B CA 1
ATOM 1991 C C . SER B 1 109 ? -15.617 -2.176 -7.078 1 79.94 109 SER B C 1
ATOM 1993 O O . SER B 1 109 ? -16.062 -1.376 -7.906 1 79.94 109 SER B O 1
ATOM 1995 N N . PHE B 1 110 ? -14.938 -3.211 -7.402 1 84.62 110 PHE B N 1
ATOM 1996 C CA . PHE B 1 110 ? -14.398 -3.303 -8.75 1 84.62 110 PHE B CA 1
ATOM 1997 C C . PHE B 1 110 ? -15.094 -4.402 -9.539 1 84.62 110 PHE B C 1
ATOM 1999 O O . PHE B 1 110 ? -15.008 -4.441 -10.773 1 84.62 110 PHE B O 1
ATOM 2006 N N . GLN B 1 111 ? -15.719 -5.352 -8.852 1 88.88 111 GLN B N 1
ATOM 2007 C CA . GLN B 1 111 ? -16.453 -6.465 -9.445 1 88.88 111 GLN B CA 1
ATOM 2008 C C . GLN B 1 111 ? -15.594 -7.234 -10.438 1 88.88 111 GLN B C 1
ATOM 2010 O O . GLN B 1 111 ? -16.016 -7.5 -11.562 1 88.88 111 GLN B O 1
ATOM 2015 N N . VAL B 1 112 ? -14.375 -7.465 -10.078 1 91.12 112 VAL B N 1
ATOM 2016 C CA . VAL B 1 112 ? -13.43 -8.234 -10.875 1 91.12 112 VAL B CA 1
ATOM 2017 C C . VAL B 1 112 ? -13.836 -9.711 -10.883 1 91.12 112 VAL B C 1
ATOM 2019 O O . VAL B 1 112 ? -14.266 -10.242 -9.859 1 91.12 112 VAL B O 1
ATOM 2022 N N . ASP B 1 113 ? -13.766 -10.336 -12.023 1 93.62 113 ASP B N 1
ATOM 2023 C CA . ASP B 1 113 ? -13.93 -11.781 -12.055 1 93.62 113 ASP B CA 1
ATOM 2024 C C . ASP B 1 113 ? -12.836 -12.477 -11.242 1 93.62 113 ASP B C 1
ATOM 2026 O O . ASP B 1 113 ? -11.648 -12.312 -11.523 1 93.62 113 ASP B O 1
ATOM 2030 N N . PRO B 1 114 ? -13.266 -13.297 -10.25 1 93.12 114 PRO B N 1
ATOM 2031 C CA . PRO B 1 114 ? -12.281 -13.898 -9.336 1 93.12 114 PRO B CA 1
ATOM 2032 C C . PRO B 1 114 ? -11.359 -14.891 -10.039 1 93.12 114 PRO B C 1
ATOM 2034 O O . PRO B 1 114 ? -10.312 -15.25 -9.5 1 93.12 114 PRO B O 1
ATOM 2037 N N . GLN B 1 115 ? -11.656 -15.281 -11.242 1 93.19 115 GLN B N 1
ATOM 2038 C CA . GLN B 1 115 ? -10.797 -16.219 -11.961 1 93.19 115 GLN B CA 1
ATOM 2039 C C . GLN B 1 115 ? -9.43 -15.617 -12.242 1 93.19 115 GLN B C 1
ATOM 2041 O O . GLN B 1 115 ? -8.438 -16.344 -12.367 1 93.19 115 GLN B O 1
ATOM 2046 N N . TYR B 1 116 ? -9.344 -14.336 -12.297 1 95.5 116 TYR B N 1
ATOM 2047 C CA . TYR B 1 116 ? -8.117 -13.664 -12.711 1 95.5 116 TYR B CA 1
ATOM 2048 C C . TYR B 1 116 ? -7.102 -13.633 -11.578 1 95.5 116 TYR B C 1
ATOM 2050 O O . TYR B 1 116 ? -5.918 -13.367 -11.805 1 95.5 116 TYR B O 1
ATOM 2058 N N . PHE B 1 117 ? -7.594 -13.945 -10.352 1 96.75 117 PHE B N 1
ATOM 2059 C CA . PHE B 1 117 ? -6.625 -14.078 -9.273 1 96.75 117 PHE B CA 1
ATOM 2060 C C . PHE B 1 117 ? -5.645 -15.211 -9.562 1 96.75 117 PHE B C 1
ATOM 2062 O O . PHE B 1 117 ? -4.434 -15.039 -9.406 1 96.75 117 PHE B O 1
ATOM 2069 N N . LYS B 1 118 ? -6.16 -16.297 -10.086 1 96.44 118 LYS B N 1
ATOM 2070 C CA . LYS B 1 118 ? -5.312 -17.453 -10.367 1 96.44 118 LYS B CA 1
ATOM 2071 C C . LYS B 1 118 ? -4.391 -17.188 -11.555 1 96.44 118 LYS B C 1
ATOM 2073 O O . LYS B 1 118 ? -3.244 -17.641 -11.578 1 96.44 118 LYS B O 1
ATOM 2078 N N . VAL B 1 119 ? -4.91 -16.5 -12.5 1 96.94 119 VAL B N 1
ATOM 2079 C CA . VAL B 1 119 ? -4.113 -16.188 -13.68 1 96.94 119 VAL B CA 1
ATOM 2080 C C . VAL B 1 119 ? -2.936 -15.297 -13.289 1 96.94 119 VAL B C 1
ATOM 2082 O O . VAL B 1 119 ? -1.793 -15.562 -13.672 1 96.94 119 VAL B O 1
ATOM 2085 N N . LEU B 1 120 ? -3.213 -14.266 -12.508 1 97.94 120 LEU B N 1
ATOM 2086 C CA . LEU B 1 120 ? -2.145 -13.391 -12.047 1 97.94 120 LEU B CA 1
ATOM 2087 C C . LEU B 1 120 ? -1.16 -14.148 -11.164 1 97.94 120 LEU B C 1
ATOM 2089 O O . LEU B 1 120 ? 0.054 -13.969 -11.289 1 97.94 120 LEU B O 1
ATOM 2093 N N . ALA B 1 121 ? -1.731 -15 -10.32 1 98.12 121 ALA B N 1
ATOM 2094 C CA . ALA B 1 121 ? -0.88 -15.805 -9.453 1 98.12 121 ALA B CA 1
ATOM 2095 C C . ALA B 1 121 ? 0.085 -16.656 -10.273 1 98.12 121 ALA B C 1
ATOM 2097 O O . ALA B 1 121 ? 1.253 -16.812 -9.906 1 98.12 121 ALA B O 1
ATOM 2098 N N . ALA B 1 122 ? -0.353 -17.172 -11.344 1 97.44 122 ALA B N 1
ATOM 2099 C CA . ALA B 1 122 ? 0.488 -18 -12.211 1 97.44 122 ALA B CA 1
ATOM 2100 C C . ALA B 1 122 ? 1.599 -17.156 -12.844 1 97.44 122 ALA B C 1
ATOM 2102 O O . ALA B 1 122 ? 2.74 -17.609 -12.953 1 97.44 122 ALA B O 1
ATOM 2103 N N . VAL B 1 123 ? 1.278 -15.961 -13.258 1 97.75 123 VAL B N 1
ATOM 2104 C CA . VAL B 1 123 ? 2.275 -15.062 -13.828 1 97.75 123 VAL B CA 1
ATOM 2105 C C . VAL B 1 123 ? 3.344 -14.75 -12.781 1 97.75 123 VAL B C 1
ATOM 2107 O O . VAL B 1 123 ? 4.539 -14.773 -13.078 1 97.75 123 VAL B O 1
ATOM 2110 N N . ILE B 1 124 ? 2.914 -14.516 -11.539 1 98.5 124 ILE B N 1
ATOM 2111 C CA . ILE B 1 124 ? 3.838 -14.195 -10.453 1 98.5 124 ILE B CA 1
ATOM 2112 C C . ILE B 1 124 ? 4.738 -15.398 -10.172 1 98.5 124 ILE B C 1
ATOM 2114 O O . ILE B 1 124 ? 5.961 -15.258 -10.086 1 98.5 124 ILE B O 1
ATOM 2118 N N . ALA B 1 125 ? 4.156 -16.562 -10.094 1 98.06 125 ALA B N 1
ATOM 2119 C CA . ALA B 1 125 ? 4.922 -17.781 -9.812 1 98.06 125 ALA B CA 1
ATOM 2120 C C . ALA B 1 125 ? 5.961 -18.031 -10.898 1 98.06 125 ALA B C 1
ATOM 2122 O O . ALA B 1 125 ? 7.117 -18.359 -10.602 1 98.06 125 ALA B O 1
ATOM 2123 N N . ASP B 1 126 ? 5.578 -17.797 -12.062 1 96.88 126 ASP B N 1
ATOM 2124 C CA . ASP B 1 126 ? 6.477 -18.031 -13.188 1 96.88 126 ASP B CA 1
ATOM 2125 C C . ASP B 1 126 ? 7.625 -17.031 -13.195 1 96.88 126 ASP B C 1
ATOM 2127 O O . ASP B 1 126 ? 8.75 -17.359 -13.57 1 96.88 126 ASP B O 1
ATOM 2131 N N . THR B 1 127 ? 7.359 -15.836 -12.867 1 96.44 127 THR B N 1
ATOM 2132 C CA . THR B 1 127 ? 8.344 -14.758 -12.852 1 96.44 127 THR B CA 1
ATOM 2133 C C . THR B 1 127 ? 9.336 -14.945 -11.711 1 96.44 127 THR B C 1
ATOM 2135 O O . THR B 1 127 ? 10.531 -14.719 -11.875 1 96.44 127 THR B O 1
ATOM 2138 N N . VAL B 1 128 ? 8.875 -15.414 -10.602 1 97.25 128 VAL B N 1
ATOM 2139 C CA . VAL B 1 128 ? 9.672 -15.398 -9.375 1 97.25 128 VAL B CA 1
ATOM 2140 C C . VAL B 1 128 ? 10.422 -16.719 -9.234 1 97.25 128 VAL B C 1
ATOM 2142 O O . VAL B 1 128 ? 11.609 -16.734 -8.906 1 97.25 128 VAL B O 1
ATOM 2145 N N . ALA B 1 129 ? 9.695 -17.797 -9.438 1 96.62 129 ALA B N 1
ATOM 2146 C CA . ALA B 1 129 ? 10.242 -19.141 -9.188 1 96.62 129 ALA B CA 1
ATOM 2147 C C . ALA B 1 129 ? 9.523 -20.188 -10.031 1 96.62 129 ALA B C 1
ATOM 2149 O O . ALA B 1 129 ? 8.844 -21.062 -9.492 1 96.62 129 ALA B O 1
ATOM 2150 N N . ALA B 1 130 ? 9.852 -20.156 -11.281 1 95.62 130 ALA B N 1
ATOM 2151 C CA . ALA B 1 130 ? 9.172 -21.031 -12.219 1 95.62 130 ALA B CA 1
ATOM 2152 C C . ALA B 1 130 ? 9.289 -22.5 -11.789 1 95.62 130 ALA B C 1
ATOM 2154 O O . ALA B 1 130 ? 10.398 -23 -11.57 1 95.62 130 ALA B O 1
ATOM 2155 N N . GLY B 1 131 ? 8.109 -23.062 -11.586 1 94.75 131 GLY B N 1
ATOM 2156 C CA . GLY B 1 131 ? 8.062 -24.5 -11.328 1 94.75 131 GLY B CA 1
ATOM 2157 C C . GLY B 1 131 ? 8.312 -24.844 -9.875 1 94.75 131 GLY B C 1
ATOM 2158 O O . GLY B 1 131 ? 8.344 -26.031 -9.508 1 94.75 131 GLY B O 1
ATOM 2159 N N . ASP B 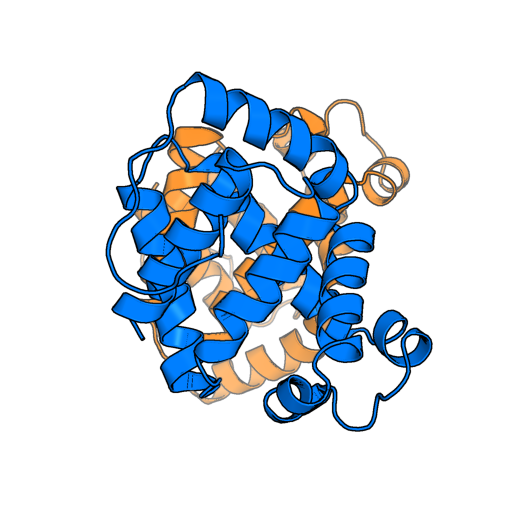1 132 ? 8.461 -23.891 -9.047 1 97.25 132 ASP B N 1
ATOM 2160 C CA . ASP B 1 132 ? 8.703 -24.172 -7.641 1 97.25 132 ASP B CA 1
ATOM 2161 C C . ASP B 1 132 ? 7.402 -24.484 -6.91 1 97.25 132 ASP B C 1
ATOM 2163 O O . ASP B 1 132 ? 6.504 -23.641 -6.84 1 97.25 132 ASP B O 1
ATOM 2167 N N . ALA B 1 133 ? 7.398 -25.641 -6.281 1 96.31 133 ALA B N 1
ATOM 2168 C CA . ALA B 1 133 ? 6.172 -26.141 -5.672 1 96.31 133 ALA B CA 1
ATOM 2169 C C . ALA B 1 133 ? 5.797 -25.312 -4.441 1 96.31 133 ALA B C 1
ATOM 2171 O O . ALA B 1 133 ? 4.613 -25.109 -4.164 1 96.31 133 ALA B O 1
ATOM 2172 N N . GLY B 1 134 ? 6.785 -24.906 -3.717 1 97.12 134 GLY B N 1
ATOM 2173 C CA . GLY B 1 134 ? 6.516 -24.078 -2.541 1 97.12 134 GLY B CA 1
ATOM 2174 C C . GLY B 1 134 ? 5.902 -22.734 -2.877 1 97.12 134 GLY B C 1
ATOM 2175 O O . GLY B 1 134 ? 4.957 -22.297 -2.219 1 97.12 134 GLY B O 1
ATOM 2176 N N . PHE B 1 135 ? 6.461 -22.156 -3.91 1 98.06 135 PHE B N 1
ATOM 2177 C CA . PHE B 1 135 ? 5.93 -20.859 -4.316 1 98.06 135 PHE B CA 1
ATOM 2178 C C . PHE B 1 135 ? 4.52 -21 -4.875 1 98.06 135 PHE B C 1
ATOM 2180 O O . PHE B 1 135 ? 3.652 -20.156 -4.613 1 98.06 135 PHE B O 1
ATOM 2187 N N . GLU B 1 136 ? 4.273 -22.016 -5.613 1 97.81 136 GLU B N 1
ATOM 2188 C CA . GLU B 1 136 ? 2.932 -22.281 -6.129 1 97.81 136 GLU B CA 1
ATOM 2189 C C . GLU B 1 136 ? 1.944 -22.531 -4.996 1 97.81 136 GLU B C 1
ATOM 2191 O O . GLU B 1 136 ? 0.781 -22.141 -5.074 1 97.81 136 GLU B O 1
ATOM 2196 N N . LYS B 1 137 ? 2.449 -23.172 -3.986 1 97.25 137 LYS B N 1
ATOM 2197 C CA . LYS B 1 137 ? 1.622 -23.406 -2.807 1 97.25 137 LYS B CA 1
ATOM 2198 C C . LYS B 1 137 ? 1.228 -22.094 -2.143 1 97.25 137 LYS B C 1
ATOM 2200 O O . LYS B 1 137 ? 0.073 -21.922 -1.752 1 97.25 137 LYS B O 1
ATOM 2205 N N . LEU B 1 138 ? 2.143 -21.234 -2.027 1 97.81 138 LEU B N 1
ATOM 2206 C CA . LEU B 1 138 ? 1.827 -19.922 -1.476 1 97.81 138 LEU B CA 1
ATOM 2207 C C . LEU B 1 138 ? 0.795 -19.203 -2.338 1 97.81 138 LEU B C 1
ATOM 2209 O O . LEU B 1 138 ? -0.17 -18.641 -1.817 1 97.81 138 LEU B O 1
ATOM 2213 N N . MET B 1 139 ? 1.005 -19.219 -3.631 1 98.12 139 MET B N 1
ATOM 2214 C CA . MET B 1 139 ? 0.059 -18.578 -4.539 1 98.12 139 MET B CA 1
ATOM 2215 C C . MET B 1 139 ? -1.33 -19.188 -4.398 1 98.12 139 MET B C 1
ATOM 2217 O O . MET B 1 139 ? -2.334 -18.484 -4.43 1 98.12 139 MET B O 1
ATOM 2221 N N . SER B 1 140 ? -1.366 -20.469 -4.238 1 97.75 140 SER B N 1
ATOM 2222 C CA . SER B 1 140 ? -2.645 -21.141 -4.039 1 97.75 140 SER B CA 1
ATOM 2223 C C . SER B 1 140 ? -3.312 -20.688 -2.746 1 97.75 140 SER B C 1
ATOM 2225 O O . SER B 1 140 ? -4.52 -20.438 -2.717 1 97.75 140 SER B O 1
ATOM 2227 N N . MET B 1 141 ? -2.555 -20.578 -1.704 1 96.5 141 MET B N 1
ATOM 2228 C CA . MET B 1 141 ? -3.088 -20.094 -0.436 1 96.5 141 MET B CA 1
ATOM 2229 C C . MET B 1 141 ? -3.715 -18.719 -0.606 1 96.5 141 MET B C 1
ATOM 2231 O O . MET B 1 141 ? -4.812 -18.469 -0.107 1 96.5 141 MET B O 1
ATOM 2235 N N . ILE B 1 142 ? -3.043 -17.906 -1.297 1 97.31 142 ILE B N 1
ATOM 2236 C CA . ILE B 1 142 ? -3.518 -16.547 -1.54 1 97.31 142 ILE B CA 1
ATOM 2237 C C . ILE B 1 142 ? -4.824 -16.594 -2.326 1 97.31 142 ILE B C 1
ATOM 2239 O O . ILE B 1 142 ? -5.805 -15.938 -1.95 1 97.31 142 ILE B O 1
ATOM 2243 N N . CYS B 1 143 ? -4.855 -17.344 -3.35 1 97.38 143 CYS B N 1
ATOM 2244 C CA . CYS B 1 143 ? -6.043 -17.422 -4.195 1 97.38 143 CYS B CA 1
ATOM 2245 C C . CYS B 1 143 ? -7.223 -18 -3.428 1 97.38 143 CYS B C 1
ATOM 2247 O O . CYS B 1 143 ? -8.359 -17.547 -3.586 1 97.38 143 CYS B O 1
ATOM 2249 N N . ILE B 1 144 ? -7 -18.984 -2.648 1 96.19 144 ILE B N 1
ATOM 2250 C CA . ILE B 1 144 ? -8.055 -19.609 -1.849 1 96.19 144 ILE B CA 1
ATOM 2251 C C . ILE B 1 144 ? -8.633 -18.578 -0.876 1 96.19 144 ILE B C 1
ATOM 2253 O O . ILE B 1 144 ? -9.852 -18.453 -0.754 1 96.19 144 ILE B O 1
ATOM 2257 N N . LEU B 1 145 ? -7.793 -17.891 -0.248 1 94.75 145 LEU B N 1
ATOM 2258 C CA . LEU B 1 145 ? -8.234 -16.906 0.726 1 94.75 145 LEU B CA 1
ATOM 2259 C C . LEU B 1 145 ? -8.992 -15.766 0.042 1 94.75 145 LEU B C 1
ATOM 2261 O O . LEU B 1 145 ? -10.031 -15.32 0.542 1 94.75 145 LEU B O 1
ATOM 2265 N N . LEU B 1 146 ? -8.523 -15.328 -1.097 1 95.88 146 LEU B N 1
ATOM 2266 C CA . LEU B 1 146 ? -9.211 -14.273 -1.842 1 95.88 146 LEU B CA 1
ATOM 2267 C C . LEU B 1 146 ? -10.594 -14.742 -2.289 1 95.88 146 LEU B C 1
ATOM 2269 O O . LEU B 1 146 ? -11.57 -14.008 -2.156 1 95.88 146 LEU B O 1
ATOM 2273 N N . ARG B 1 147 ? -10.617 -15.906 -2.742 1 94.19 147 ARG B N 1
ATOM 2274 C CA . ARG B 1 147 ? -11.875 -16.438 -3.246 1 94.19 147 ARG B CA 1
ATOM 2275 C C . ARG B 1 147 ? -12.859 -16.688 -2.109 1 94.19 147 ARG B C 1
ATOM 2277 O O . ARG B 1 147 ? -14.062 -16.469 -2.268 1 94.19 147 ARG B O 1
ATOM 2284 N N . SER B 1 148 ? -12.43 -17.094 -1.004 1 91.56 148 SER B N 1
ATOM 2285 C CA . SER B 1 148 ? -13.289 -17.422 0.126 1 91.56 148 SER B CA 1
ATOM 2286 C C . SER B 1 148 ? -13.992 -16.188 0.676 1 91.56 148 SER B C 1
ATOM 2288 O O . SER B 1 148 ? -15.078 -16.281 1.253 1 91.56 148 SER B O 1
ATOM 2290 N N . ALA B 1 149 ? -13.438 -15.148 0.533 1 87.69 149 ALA B N 1
ATOM 2291 C CA . ALA B 1 149 ? -13.992 -13.914 1.076 1 87.69 149 ALA B CA 1
ATOM 2292 C C . ALA B 1 149 ? -14.664 -13.086 -0.017 1 87.69 149 ALA B C 1
ATOM 2294 O O . ALA B 1 149 ? -15.031 -11.93 0.211 1 87.69 149 ALA B O 1
ATOM 2295 N N . TYR B 1 150 ? -14.742 -13.664 -1.188 1 90.69 150 TYR B N 1
ATOM 2296 C CA . TYR B 1 150 ? -15.242 -12.898 -2.322 1 90.69 150 TYR B CA 1
ATOM 2297 C C . TYR B 1 150 ? -16.766 -12.805 -2.281 1 90.69 150 TYR B C 1
ATOM 2299 O O . TYR B 1 150 ? -17.344 -11.758 -2.588 1 90.69 150 TYR B O 1
#

Sequence (300 aa):
MPIVDSGSVAPLSAAEKTKIRSAWAPVYSNYETSGVDILVKFFTSTPAAQEFFPKFKGMTTADQLKKSADVRWHAERIINAVNDAVTSMDDTEKMSMKLRDLSGKHAKSFQVDPQYFKVLAAVIADTVAAGDAGFEKLMSMICILLRSAYMPIVDSGSVAPLSAAEKTKIRSAWAPVYSNYETSGVDILVKFFTSTPAAQEFFPKFKGMTTADQLKKSADVRWHAERIINAVNDAVTSMDDTEKMSMKLRDLSGKHAKSFQVDPQYFKVLAAVIADTVAAGDAGFEKLMSMICILLRSAY

pLDDT: mean 94.01, std 4.18, range [67.69, 98.5]

Organism: Petromyzon marinus (NCBI:txid7757)

Radius of gyration: 20.01 Å; Cα contacts (8 Å, |Δi|>4): 324; chains: 2; bounding box: 43×55×48 Å

Nearest PDB structures (foldseek):
  1f5o-assembly2_D  TM=9.909E-01  e=7.387E-18  Petromyzon marinus
  3lhb-assembly1_A  TM=9.919E-01  e=1.663E-17  Petromyzon marinus
  1uc3-assembly1_A  TM=9.911E-01  e=3.743E-17  Lampetra fluviatilis
  1uc3-assembly12_F  TM=9.891E-01  e=1.295E-16  Lampetra fluviatilis
  2dc3-assembly1_B  TM=9.541E-01  e=6.576E-08  Homo sapiens